Protein AF-A0A3Y9C723-F1 (afdb_monomer)

Foldseek 3Di:
DPVVVVVVLLVVLLVLLVVLVVLCCDPPNVVVCVDPQLVVLNVQQVVQVVVVHGRALVSLVSNLVSLVVVLVVCCVVVVDCDPSNVSSVVSSVSSVVSSVSNCVVDPPVPPVVVVVVVVVVVVVCVVVVVVVVLVVLVVVLVVCLVVVDDCVVNVVVLCVVLVVLCVPPDPVSVVVSVVSVVVSVVVVVVSVVVD

Mean predicted aligned error: 17.18 Å

Secondary structure (DSSP, 8-state):
--HHHHHHHHHHHHHHHHHHHHHHTSTTTHHHHTSHHHHHHHHHHHHHHHTT-PPPHHHHHHHHHHHHHHHHHHHHHHSS--HHHHHHHHHHHHHHHHHHHHHHHSS-HHHHHHHHHHHHHHHHHHHHHHHHHHHHHHHHHHHHHHTT--SHHHHHHHHHHHHHHHHS--HHHHHHHHHHHHHHHHHHHHHHHH-

Organism: NCBI:txid224729

Solvent-accessible surface area (backbone atoms only — not comparable to full-atom values): 10712 Å² total; per-residue (Å²): 145,73,61,72,62,55,54,52,51,50,51,53,49,51,51,53,52,52,48,49,53,51,54,37,67,30,87,80,35,38,74,52,53,75,35,67,69,52,40,50,38,50,49,54,41,49,57,27,48,74,69,78,35,82,53,55,42,66,54,50,47,51,42,41,53,50,49,52,51,50,36,54,46,49,36,67,78,69,71,45,91,43,71,53,43,52,51,46,50,50,49,44,52,52,48,50,52,50,31,54,50,42,51,67,71,44,98,52,70,63,57,61,56,50,53,56,44,47,57,49,46,52,52,47,52,51,52,50,53,51,52,52,51,52,50,52,53,50,52,50,45,53,55,42,58,73,68,70,50,73,66,65,64,56,51,54,52,52,49,66,63,37,53,66,36,53,70,42,94,43,73,67,38,39,53,52,29,52,51,50,54,53,50,52,53,50,53,52,54,51,54,70,71,78,108

Radius of gyration: 25.71 Å; Cα contacts (8 Å, |Δi|>4): 111; chains: 1; bounding box: 42×36×80 Å

pLDDT: mean 72.22, std 16.99, range [37.5, 94.0]

Structure (mmCIF, N/CA/C/O backbone):
data_AF-A0A3Y9C723-F1
#
_entry.id   AF-A0A3Y9C723-F1
#
loop_
_atom_site.group_PDB
_atom_site.id
_atom_site.type_symbol
_atom_site.label_atom_id
_atom_site.label_alt_id
_atom_site.label_comp_id
_atom_site.label_asym_id
_atom_site.label_entity_id
_atom_site.label_seq_id
_atom_site.pdbx_PDB_ins_code
_atom_site.Cartn_x
_atom_site.Cartn_y
_atom_site.Cartn_z
_atom_site.occupancy
_atom_site.B_iso_or_equiv
_atom_site.auth_seq_id
_atom_site.auth_comp_id
_atom_site.auth_asym_id
_atom_site.auth_atom_id
_atom_site.pdbx_PDB_model_num
ATOM 1 N N . MET A 1 1 ? 25.318 -8.883 24.035 1.00 37.50 1 MET A N 1
ATOM 2 C CA . MET A 1 1 ? 24.502 -7.930 24.819 1.00 37.50 1 MET A CA 1
ATOM 3 C C . MET A 1 1 ? 23.623 -7.176 23.823 1.00 37.50 1 MET A C 1
ATOM 5 O O . MET A 1 1 ? 23.802 -5.984 23.627 1.00 37.50 1 MET A O 1
ATOM 9 N N . SER A 1 2 ? 22.776 -7.925 23.103 1.00 47.22 2 SER A N 1
ATOM 10 C CA . SER A 1 2 ? 22.162 -7.506 21.825 1.00 47.22 2 SER A CA 1
ATOM 11 C C . SER A 1 2 ? 20.682 -7.902 21.699 1.00 47.22 2 SER A C 1
ATOM 13 O O . SER A 1 2 ? 20.075 -7.636 20.667 1.00 47.22 2 SER A O 1
ATOM 15 N N . ASP A 1 3 ? 20.097 -8.501 22.740 1.00 51.22 3 ASP A N 1
ATOM 16 C CA . ASP A 1 3 ? 18.732 -9.046 22.681 1.00 51.22 3 ASP A CA 1
ATOM 17 C C . ASP A 1 3 ? 17.676 -8.037 23.1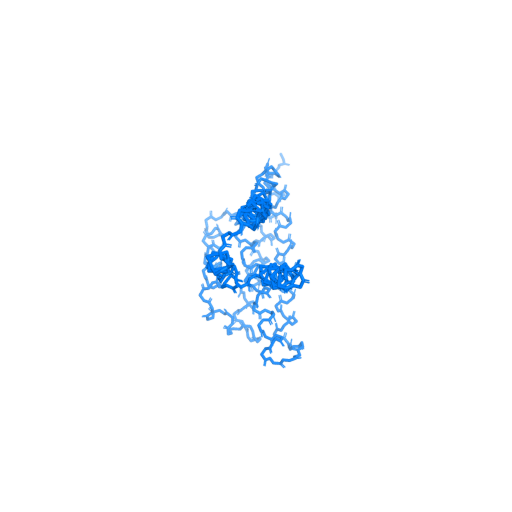67 1.00 51.22 3 ASP A C 1
ATOM 19 O O . ASP A 1 3 ? 16.601 -7.950 22.583 1.00 51.22 3 ASP A O 1
ATOM 23 N N . ASP A 1 4 ? 18.020 -7.186 24.142 1.00 55.09 4 ASP A N 1
ATOM 24 C CA . ASP A 1 4 ? 17.094 -6.228 24.778 1.00 55.09 4 ASP A CA 1
ATOM 25 C C . ASP A 1 4 ? 16.578 -5.152 23.798 1.00 55.09 4 ASP A C 1
ATOM 27 O O . ASP A 1 4 ? 15.409 -4.773 23.805 1.00 55.09 4 ASP A O 1
ATOM 31 N N . ASN A 1 5 ? 17.433 -4.708 22.866 1.00 62.44 5 ASN A N 1
ATOM 32 C CA . ASN A 1 5 ? 17.035 -3.713 21.867 1.00 62.44 5 ASN A CA 1
ATOM 33 C C . ASN A 1 5 ? 16.081 -4.305 20.819 1.00 62.44 5 ASN A C 1
ATOM 35 O O . ASN A 1 5 ? 15.136 -3.644 20.413 1.00 62.44 5 ASN A O 1
ATOM 39 N N . THR A 1 6 ? 16.289 -5.564 20.425 1.00 63.66 6 THR A N 1
ATOM 40 C CA . THR A 1 6 ? 15.480 -6.237 19.395 1.00 63.66 6 THR A CA 1
ATOM 41 C C . THR A 1 6 ? 14.073 -6.559 19.905 1.00 63.66 6 THR A C 1
ATOM 43 O O . THR A 1 6 ? 13.098 -6.452 19.161 1.00 63.66 6 THR A O 1
ATOM 46 N N . GLU A 1 7 ? 13.949 -6.923 21.184 1.00 70.94 7 GLU A N 1
ATOM 47 C CA . GLU A 1 7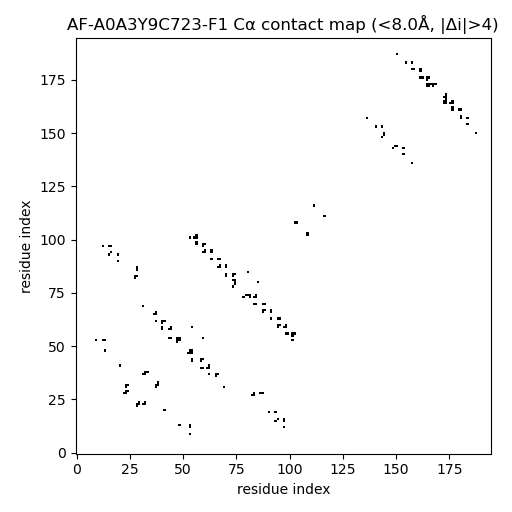 ? 12.655 -7.161 21.829 1.00 70.94 7 GLU A CA 1
ATOM 48 C C . GLU A 1 7 ? 11.858 -5.858 21.992 1.00 70.94 7 GLU A C 1
ATOM 50 O O . GLU A 1 7 ? 10.663 -5.820 21.690 1.00 70.94 7 GLU A O 1
ATOM 55 N N . HIS A 1 8 ? 12.528 -4.767 22.376 1.00 77.12 8 HIS A N 1
ATOM 56 C CA . HIS A 1 8 ? 11.914 -3.441 22.455 1.00 77.12 8 HIS A CA 1
ATOM 57 C C . HIS A 1 8 ? 11.454 -2.925 21.082 1.00 77.12 8 HIS A C 1
ATOM 59 O O . HIS A 1 8 ? 10.351 -2.392 20.941 1.00 77.12 8 HIS A O 1
ATOM 65 N N . ASP A 1 9 ? 12.276 -3.143 20.058 1.00 80.19 9 ASP A N 1
ATOM 66 C CA . ASP A 1 9 ? 12.005 -2.786 18.669 1.00 80.19 9 ASP A CA 1
ATOM 67 C C . ASP A 1 9 ? 10.792 -3.547 18.101 1.00 80.19 9 ASP A C 1
ATOM 69 O O . ASP A 1 9 ? 9.897 -2.947 17.496 1.00 80.19 9 ASP A O 1
ATOM 73 N N . PHE A 1 10 ? 10.714 -4.862 18.342 1.00 83.56 10 PHE A N 1
ATOM 74 C CA . PHE A 1 10 ? 9.553 -5.676 17.970 1.00 83.56 10 PHE A CA 1
ATOM 75 C C . PHE A 1 10 ? 8.287 -5.218 18.704 1.00 83.56 10 PHE A C 1
ATOM 77 O O . PHE A 1 10 ? 7.246 -5.031 18.071 1.00 83.56 10 PHE A O 1
ATOM 84 N N . ALA A 1 11 ? 8.376 -4.982 20.016 1.00 87.12 11 ALA A N 1
ATOM 85 C CA . ALA A 1 11 ? 7.248 -4.526 20.824 1.00 87.12 11 ALA A CA 1
ATOM 86 C C . ALA A 1 11 ? 6.695 -3.180 20.329 1.00 87.12 11 ALA A C 1
ATOM 88 O O . ALA A 1 11 ? 5.478 -2.995 20.267 1.00 87.12 11 ALA A O 1
ATOM 89 N N . TRP A 1 12 ? 7.569 -2.257 19.912 1.00 90.94 12 TRP A N 1
ATOM 90 C CA . TRP A 1 12 ? 7.153 -0.985 19.324 1.00 90.94 12 TRP A CA 1
ATOM 91 C C . TRP A 1 12 ? 6.396 -1.166 17.997 1.00 90.94 12 TRP A C 1
ATOM 93 O O . TRP A 1 12 ? 5.364 -0.519 17.778 1.00 90.94 12 TRP A O 1
ATOM 103 N N . VAL A 1 13 ? 6.878 -2.050 17.113 1.00 89.50 13 VAL A N 1
ATOM 104 C CA . VAL A 1 13 ? 6.208 -2.366 15.839 1.00 89.50 13 VAL A CA 1
ATOM 105 C C . VAL A 1 13 ? 4.845 -3.016 16.089 1.00 89.50 13 VAL A C 1
ATOM 107 O O . VAL A 1 13 ? 3.848 -2.588 15.500 1.00 89.50 13 VAL A O 1
ATOM 110 N N . GLU A 1 14 ? 4.794 -4.017 16.970 1.00 92.19 14 GLU A N 1
ATOM 111 C CA . GLU A 1 14 ? 3.576 -4.743 17.343 1.00 92.19 14 GLU A CA 1
ATOM 112 C C . GLU A 1 14 ? 2.528 -3.787 17.930 1.00 92.19 14 GLU A C 1
ATOM 114 O O . GLU A 1 14 ? 1.386 -3.768 17.463 1.00 92.19 14 GLU A O 1
ATOM 119 N N . ASP A 1 15 ? 2.904 -2.933 18.887 1.00 92.88 15 ASP A N 1
ATOM 120 C CA . ASP A 1 15 ? 1.990 -1.965 19.503 1.00 92.88 15 ASP A CA 1
ATOM 121 C C . ASP A 1 15 ? 1.464 -0.944 18.486 1.00 92.88 15 ASP A C 1
ATOM 123 O O . ASP A 1 15 ? 0.254 -0.734 18.374 1.00 92.88 15 ASP A O 1
ATOM 127 N N . THR A 1 16 ? 2.349 -0.383 17.655 1.00 91.88 16 THR A N 1
ATOM 128 C CA . THR A 1 16 ? 1.961 0.608 16.641 1.00 91.88 16 THR A CA 1
ATOM 129 C C . THR A 1 16 ? 0.985 0.016 15.618 1.00 91.88 16 THR A C 1
ATOM 131 O O . THR A 1 16 ? -0.015 0.648 15.264 1.00 91.88 16 THR A O 1
ATOM 134 N N . LEU A 1 17 ? 1.237 -1.204 15.131 1.00 93.00 17 LEU A N 1
ATOM 135 C CA . LEU A 1 17 ? 0.367 -1.875 14.158 1.00 93.00 17 LEU A CA 1
ATOM 136 C C . LEU A 1 17 ? -0.965 -2.316 14.774 1.00 93.00 17 LEU A C 1
ATOM 138 O O . LEU A 1 17 ? -2.015 -2.189 14.132 1.00 93.00 17 LEU A O 1
ATOM 142 N N . ASN A 1 18 ? -0.953 -2.760 16.029 1.00 92.94 18 ASN A N 1
ATOM 143 C CA . ASN A 1 18 ? -2.172 -3.059 16.773 1.00 92.94 18 ASN A CA 1
ATOM 144 C C . ASN A 1 18 ? -3.006 -1.796 17.014 1.00 92.94 18 ASN A C 1
ATOM 146 O O . ASN A 1 18 ? -4.227 -1.829 16.852 1.00 92.94 18 ASN A O 1
ATOM 150 N N . GLN A 1 19 ? -2.370 -0.665 17.328 1.00 93.12 19 GLN A N 1
ATOM 151 C CA . GLN A 1 19 ? -3.046 0.623 17.449 1.00 93.12 19 GLN A CA 1
ATOM 152 C C . GLN A 1 19 ? -3.698 1.033 16.124 1.00 93.12 19 GLN A C 1
ATOM 154 O O . GLN A 1 19 ? -4.878 1.369 16.111 1.00 93.12 19 GLN A O 1
ATOM 159 N N . ILE A 1 20 ? -2.974 0.934 15.004 1.00 92.94 20 ILE A N 1
ATOM 160 C CA . ILE A 1 20 ? -3.509 1.220 13.662 1.00 92.94 20 ILE A CA 1
ATOM 161 C C . ILE A 1 20 ? -4.727 0.342 13.353 1.00 92.94 20 ILE A C 1
ATOM 163 O O . ILE A 1 20 ? -5.741 0.840 12.862 1.00 92.94 20 ILE A O 1
ATOM 167 N N . THR A 1 21 ? -4.648 -0.952 13.664 1.00 91.44 21 THR A N 1
ATOM 168 C CA . THR A 1 21 ? -5.746 -1.904 13.445 1.00 91.44 21 THR A CA 1
ATOM 169 C C . THR A 1 21 ? -6.966 -1.545 14.294 1.00 91.44 21 THR A C 1
ATOM 171 O O . THR A 1 21 ? -8.092 -1.541 13.792 1.00 91.44 21 THR A O 1
ATOM 174 N N . ARG A 1 22 ? -6.757 -1.162 15.560 1.00 91.69 22 ARG A N 1
ATOM 175 C CA . ARG A 1 22 ? -7.827 -0.678 16.445 1.00 91.69 22 ARG A CA 1
ATOM 176 C C . ARG A 1 22 ? -8.471 0.598 15.912 1.00 91.69 22 ARG A C 1
ATOM 178 O O . ARG A 1 22 ? -9.691 0.652 15.844 1.00 91.69 22 ARG A O 1
ATOM 185 N N . THR A 1 23 ? -7.686 1.582 15.476 1.00 90.88 23 THR A N 1
ATOM 186 C CA . THR A 1 23 ? -8.221 2.829 14.906 1.00 90.88 23 THR A CA 1
ATOM 187 C C . THR A 1 23 ? -9.019 2.577 13.626 1.00 90.88 23 THR A C 1
ATOM 189 O O . THR A 1 23 ? -10.065 3.185 13.427 1.00 90.88 23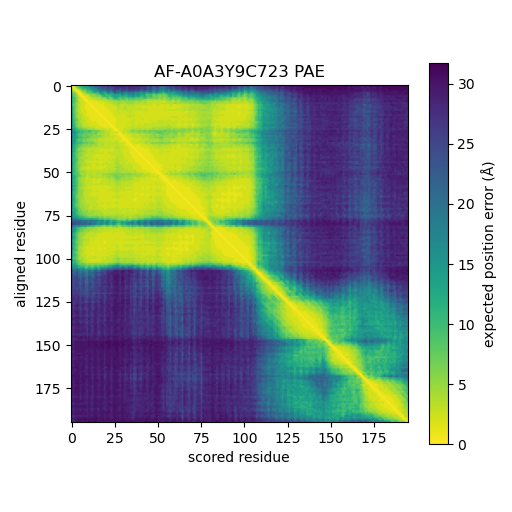 THR A O 1
ATOM 192 N N . LEU A 1 24 ? -8.585 1.643 12.773 1.00 90.62 24 LEU A N 1
ATOM 193 C CA . LEU A 1 24 ? -9.358 1.228 11.596 1.00 90.62 24 LEU A CA 1
ATOM 194 C C . LEU A 1 24 ? -10.673 0.523 11.955 1.00 90.62 24 LEU A C 1
ATOM 196 O O . LEU A 1 24 ? -11.597 0.539 11.150 1.00 90.62 24 LEU A O 1
ATOM 200 N N . SER A 1 25 ? -10.756 -0.073 13.146 1.00 90.00 25 SER A N 1
ATOM 201 C CA . SER A 1 25 ? -11.947 -0.767 13.658 1.00 90.00 25 SER A CA 1
ATOM 202 C C . SER A 1 25 ? -12.934 0.149 14.377 1.00 90.00 25 SER A C 1
ATOM 204 O O . SER A 1 25 ? -13.979 -0.315 14.817 1.00 90.00 25 SER A O 1
ATOM 206 N N . GLN A 1 26 ? -12.605 1.429 14.523 1.00 89.88 26 GLN A N 1
ATOM 207 C CA . GLN A 1 26 ? -13.437 2.420 15.193 1.00 89.88 26 GLN A CA 1
ATOM 208 C C . GLN A 1 26 ? -14.003 3.417 14.179 1.00 89.88 26 GLN A C 1
ATOM 210 O O . GLN A 1 26 ? -13.453 3.616 13.089 1.00 89.88 26 GLN A O 1
ATOM 215 N N . GLU A 1 27 ? -15.104 4.078 14.535 1.00 84.62 27 GLU A N 1
ATOM 216 C CA . GLU A 1 27 ? -15.580 5.226 13.768 1.00 84.62 27 GLU A CA 1
ATOM 217 C C . GLU A 1 27 ? -14.513 6.340 13.760 1.00 84.62 27 GLU A C 1
ATOM 219 O O . GLU A 1 27 ? -13.866 6.581 14.780 1.00 84.62 27 GLU A O 1
ATOM 224 N N . PRO A 1 28 ? -14.297 7.029 12.625 1.00 83.50 28 PRO A N 1
ATOM 225 C CA . PRO A 1 28 ? -15.086 6.982 11.392 1.00 83.50 28 PRO A CA 1
ATOM 226 C C . PRO A 1 28 ? -14.518 6.017 10.326 1.00 83.50 28 PRO A C 1
ATOM 228 O O . PRO A 1 28 ? -14.958 6.029 9.176 1.00 83.50 28 PRO A O 1
ATOM 231 N N . CYS A 1 29 ? -13.514 5.210 10.675 1.00 85.88 29 CYS A N 1
ATOM 232 C CA . CYS A 1 29 ? -12.747 4.378 9.747 1.00 85.88 29 CYS A CA 1
ATOM 233 C C . CYS A 1 29 ? -13.295 2.956 9.566 1.00 85.88 29 CYS A C 1
ATOM 235 O O . CYS A 1 29 ? -12.866 2.284 8.633 1.00 85.88 29 CYS A O 1
ATOM 237 N N . GLU A 1 30 ? -14.255 2.512 10.378 1.00 87.75 30 GLU A N 1
ATOM 238 C CA . GLU A 1 30 ? -14.807 1.146 10.352 1.00 87.75 30 GLU A CA 1
ATOM 239 C C . GLU A 1 30 ? -15.251 0.687 8.947 1.00 87.75 30 GLU A C 1
ATOM 241 O O . GLU A 1 30 ? -15.004 -0.447 8.532 1.00 87.75 30 GLU A O 1
ATOM 246 N N . GLN A 1 31 ? -15.815 1.595 8.143 1.00 86.31 31 GLN A N 1
ATOM 247 C CA . GLN A 1 31 ? -16.220 1.313 6.758 1.00 86.31 31 GLN A CA 1
ATOM 248 C C . GLN A 1 31 ? -15.049 0.880 5.853 1.00 86.31 31 GLN A C 1
ATOM 250 O O . GLN A 1 31 ? -15.254 0.188 4.854 1.00 86.31 31 GLN A O 1
ATOM 255 N N . LEU A 1 32 ? -13.812 1.268 6.179 1.00 86.56 32 LEU A N 1
ATOM 256 C CA . LEU A 1 32 ? -12.608 0.868 5.448 1.00 86.56 32 LEU A CA 1
ATOM 257 C C . LEU A 1 32 ? -12.299 -0.620 5.628 1.00 86.56 32 LEU A C 1
ATOM 259 O O . LEU A 1 32 ? -11.766 -1.234 4.705 1.00 86.56 32 LEU A O 1
ATOM 263 N N . LEU A 1 33 ? -12.663 -1.225 6.763 1.00 85.44 33 LEU A N 1
ATOM 264 C CA . LEU A 1 33 ? -12.465 -2.660 6.997 1.00 85.44 33 LEU A CA 1
ATOM 265 C C . LEU A 1 33 ? -13.350 -3.532 6.109 1.00 85.44 33 LEU A C 1
ATOM 267 O O . LEU A 1 33 ? -12.986 -4.666 5.809 1.00 85.44 33 LEU A O 1
ATOM 271 N N . GLN A 1 34 ? -14.461 -2.990 5.610 1.00 85.94 34 GLN A N 1
ATOM 272 C CA . GLN A 1 34 ? -15.296 -3.673 4.622 1.00 85.94 34 GLN A CA 1
ATOM 273 C C . GLN A 1 34 ? -14.599 -3.784 3.253 1.00 85.94 34 GLN A C 1
ATOM 275 O O . GLN A 1 34 ? -15.075 -4.487 2.360 1.00 85.94 34 GLN A O 1
ATOM 280 N N . ARG A 1 35 ? -13.465 -3.095 3.047 1.00 87.62 35 ARG A N 1
ATOM 281 C CA . ARG A 1 35 ? -12.700 -3.176 1.800 1.00 87.62 35 ARG A CA 1
ATOM 282 C C . ARG A 1 35 ? -11.820 -4.429 1.803 1.00 87.62 35 ARG A C 1
ATOM 284 O O . ARG A 1 35 ? -10.924 -4.543 2.641 1.00 87.62 35 ARG A O 1
ATOM 291 N N . PRO A 1 36 ? -11.966 -5.322 0.804 1.00 87.56 36 PRO A N 1
ATOM 292 C CA . PRO A 1 36 ? -11.280 -6.615 0.798 1.00 87.56 36 PRO A CA 1
ATOM 293 C C . PRO A 1 36 ? -9.753 -6.479 0.768 1.00 87.56 36 PRO A C 1
ATOM 295 O O . PRO A 1 36 ? -9.048 -7.293 1.353 1.00 87.56 36 PRO A O 1
ATOM 298 N N . LEU A 1 37 ? -9.230 -5.431 0.123 1.00 84.69 37 LEU A N 1
ATOM 299 C CA . LEU A 1 37 ? -7.789 -5.172 0.075 1.00 84.69 37 LEU A CA 1
ATOM 300 C C . LEU A 1 37 ? -7.229 -4.735 1.434 1.00 84.69 37 LEU A C 1
ATOM 302 O O . LEU A 1 37 ? -6.136 -5.160 1.791 1.00 84.69 37 LEU A O 1
ATOM 306 N N . ILE A 1 38 ? -7.977 -3.933 2.199 1.00 88.69 38 ILE A N 1
ATOM 307 C CA . ILE A 1 38 ? -7.569 -3.510 3.547 1.00 88.69 38 ILE A CA 1
ATOM 308 C C . ILE A 1 38 ? -7.610 -4.708 4.486 1.00 88.69 38 ILE A C 1
ATOM 310 O O . ILE A 1 38 ? -6.626 -4.975 5.169 1.00 88.69 38 ILE A O 1
ATOM 314 N N . HIS A 1 39 ? -8.707 -5.466 4.457 1.00 88.75 39 HIS A N 1
ATOM 315 C CA . HIS A 1 39 ? -8.855 -6.665 5.273 1.00 88.75 39 HIS A CA 1
ATOM 316 C C . HIS A 1 39 ? -7.735 -7.680 5.008 1.00 88.75 39 HIS A C 1
ATOM 318 O O . HIS A 1 39 ? -7.099 -8.157 5.943 1.00 88.75 39 HIS A O 1
ATOM 324 N N . ARG A 1 40 ? -7.416 -7.943 3.734 1.00 88.19 40 ARG A N 1
ATOM 325 C CA . ARG A 1 40 ? -6.315 -8.838 3.357 1.00 88.19 40 ARG A CA 1
ATOM 326 C C . ARG A 1 40 ? -4.957 -8.342 3.854 1.00 88.19 40 ARG A C 1
ATOM 328 O O . ARG A 1 40 ? -4.199 -9.130 4.405 1.00 88.19 40 ARG A O 1
ATOM 335 N N . SER A 1 41 ? -4.638 -7.059 3.670 1.00 88.62 41 SER A N 1
ATOM 336 C CA . SER A 1 41 ? -3.368 -6.500 4.153 1.00 88.62 41 SER A CA 1
ATOM 337 C C . SER A 1 41 ? -3.242 -6.580 5.675 1.00 88.62 41 SER A C 1
ATOM 339 O O . SER A 1 41 ? -2.172 -6.916 6.170 1.00 88.62 41 SER A O 1
ATOM 341 N N . LEU A 1 42 ? -4.324 -6.315 6.412 1.00 91.81 42 LEU A N 1
ATOM 342 C CA . LEU A 1 42 ? -4.335 -6.447 7.869 1.00 91.81 42 LEU A CA 1
ATOM 343 C C . LEU A 1 42 ? -4.210 -7.905 8.318 1.00 91.81 42 LEU A C 1
ATOM 345 O O . LEU A 1 42 ? -3.486 -8.166 9.269 1.00 91.81 42 LEU A O 1
ATOM 349 N N . SER A 1 43 ? -4.854 -8.847 7.622 1.00 90.38 43 SER A N 1
ATOM 350 C CA . SER A 1 43 ? -4.714 -10.281 7.905 1.00 90.38 43 SER A CA 1
ATOM 351 C C . SER A 1 43 ? -3.266 -10.737 7.753 1.00 90.38 43 SER A C 1
ATOM 353 O O . SER A 1 43 ? -2.737 -11.356 8.665 1.00 90.38 43 SER A O 1
ATOM 355 N N . ASN A 1 44 ? -2.600 -10.375 6.652 1.00 87.50 44 ASN A N 1
ATOM 356 C CA . ASN A 1 44 ? -1.196 -10.726 6.434 1.00 87.50 44 ASN A CA 1
ATOM 357 C C . ASN A 1 44 ? -0.286 -10.169 7.544 1.00 87.50 44 ASN A C 1
ATOM 359 O O . ASN A 1 44 ? 0.520 -10.900 8.114 1.00 87.50 44 ASN A O 1
ATOM 363 N N . ILE A 1 45 ? -0.463 -8.888 7.891 1.00 90.94 45 ILE A N 1
ATOM 364 C CA . ILE A 1 45 ? 0.294 -8.239 8.970 1.00 90.94 45 ILE A CA 1
ATOM 365 C C . ILE A 1 45 ? 0.023 -8.929 10.313 1.00 90.94 45 ILE A C 1
ATOM 367 O O . ILE A 1 45 ? 0.954 -9.216 11.062 1.00 90.94 45 ILE A O 1
ATOM 371 N N . SER A 1 46 ? -1.243 -9.224 10.618 1.00 91.38 46 SER 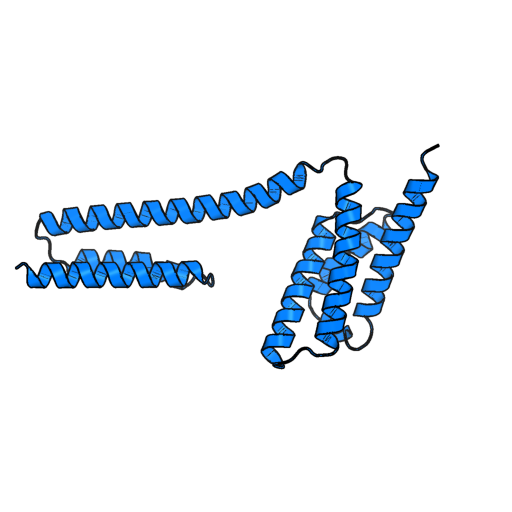A N 1
ATOM 372 C CA . SER A 1 46 ? -1.623 -9.920 11.847 1.00 91.38 46 SER A CA 1
ATOM 373 C C . SER A 1 46 ? -1.031 -11.324 11.905 1.00 91.38 46 SER A C 1
ATOM 375 O O . SER A 1 46 ? -0.589 -11.742 12.970 1.00 91.38 46 SER A O 1
ATOM 377 N N . ASP A 1 47 ? -1.001 -12.051 10.790 1.00 91.56 47 ASP A N 1
ATOM 378 C CA . ASP A 1 47 ? -0.431 -13.394 10.721 1.00 91.56 47 ASP A CA 1
ATOM 379 C C . ASP A 1 47 ? 1.078 -13.385 10.991 1.00 91.56 47 ASP A C 1
ATOM 381 O O . ASP A 1 47 ? 1.581 -14.298 11.649 1.00 91.56 47 ASP A O 1
ATOM 385 N N . ALA A 1 48 ? 1.799 -12.359 10.525 1.00 87.81 48 ALA A N 1
ATOM 386 C CA . ALA A 1 48 ? 3.216 -12.173 10.834 1.00 87.81 48 ALA A CA 1
ATOM 387 C C . ALA A 1 48 ? 3.429 -11.899 12.333 1.00 87.81 48 ALA A C 1
ATOM 389 O O . ALA A 1 48 ? 4.188 -12.615 12.994 1.00 87.81 48 ALA A O 1
ATOM 390 N N . LEU A 1 49 ? 2.677 -10.947 12.895 1.00 88.75 49 LEU A N 1
ATOM 391 C CA . LEU A 1 49 ? 2.760 -10.591 14.315 1.00 88.75 49 LEU A CA 1
ATOM 392 C C . LEU A 1 49 ? 2.405 -11.771 15.233 1.00 88.75 49 LEU A C 1
ATOM 394 O O . LEU A 1 49 ? 3.106 -12.032 16.211 1.00 88.75 49 LEU A O 1
ATOM 398 N N . ASN A 1 50 ? 1.377 -12.550 14.881 1.00 89.88 50 ASN A N 1
ATOM 399 C CA . ASN A 1 50 ? 0.967 -13.750 15.617 1.00 89.88 50 ASN A CA 1
ATOM 400 C C . ASN A 1 50 ? 2.067 -14.820 15.660 1.00 89.88 50 ASN A C 1
ATOM 402 O O . ASN A 1 50 ? 2.169 -15.568 16.631 1.00 89.88 50 ASN A O 1
ATOM 406 N N . LYS A 1 51 ? 2.920 -14.881 14.631 1.00 88.31 51 LYS A N 1
ATOM 407 C CA . LYS A 1 51 ? 4.093 -15.767 14.572 1.00 88.31 51 LYS A CA 1
ATOM 408 C C . LYS A 1 51 ? 5.315 -15.197 15.303 1.00 88.31 51 LYS A C 1
ATOM 410 O O . LYS A 1 51 ? 6.395 -15.766 15.179 1.00 88.31 51 LYS A O 1
ATOM 415 N N . LYS A 1 52 ? 5.161 -14.092 16.046 1.00 84.56 52 LYS A N 1
ATOM 416 C CA . LYS A 1 52 ? 6.254 -13.346 16.696 1.00 84.56 52 LYS A CA 1
ATOM 417 C C . LYS A 1 52 ? 7.343 -12.919 15.712 1.00 84.56 52 LYS A C 1
ATOM 419 O O . LYS A 1 52 ? 8.526 -12.899 16.036 1.00 84.56 52 LYS A O 1
ATOM 424 N N . HIS A 1 53 ? 6.918 -12.568 14.500 1.00 83.19 53 HIS A N 1
ATOM 425 C CA . HIS A 1 53 ? 7.776 -12.041 13.453 1.00 83.19 53 HIS A CA 1
ATOM 426 C C . HIS A 1 53 ? 7.303 -10.648 13.035 1.00 83.19 53 HIS A C 1
ATOM 428 O O . HIS A 1 53 ? 6.101 -10.377 12.991 1.00 83.19 53 HIS A O 1
ATOM 434 N N . CYS A 1 54 ? 8.241 -9.746 12.743 1.00 84.81 54 CYS A N 1
ATOM 435 C CA . CYS A 1 54 ? 7.889 -8.466 12.139 1.00 84.81 54 CYS A CA 1
ATOM 436 C C . CYS A 1 54 ? 7.289 -8.714 10.747 1.00 84.81 54 CYS A C 1
ATOM 438 O O . CYS A 1 54 ? 7.814 -9.549 10.014 1.00 84.81 54 CYS A O 1
ATOM 440 N N . PRO A 1 55 ? 6.221 -8.005 10.348 1.00 87.88 55 PRO A N 1
ATOM 441 C CA . PRO A 1 55 ? 5.771 -8.051 8.964 1.00 87.88 55 PRO A CA 1
ATOM 442 C C . PRO A 1 55 ? 6.856 -7.493 8.046 1.00 87.88 55 PRO A C 1
ATOM 444 O O . PRO A 1 55 ? 7.643 -6.630 8.448 1.00 87.88 55 PRO A O 1
ATOM 447 N N . GLU A 1 56 ? 6.867 -7.937 6.796 1.00 86.31 56 GLU A N 1
ATOM 448 C CA . GLU A 1 56 ? 7.823 -7.409 5.829 1.00 86.31 56 GLU A CA 1
ATOM 449 C C . GLU A 1 56 ? 7.455 -5.972 5.435 1.00 86.31 56 GLU A C 1
ATOM 451 O O . GLU A 1 56 ? 6.278 -5.585 5.366 1.00 86.31 56 GLU A O 1
ATOM 456 N N . ALA A 1 57 ? 8.461 -5.159 5.094 1.00 86.62 57 ALA A N 1
ATOM 457 C CA . ALA A 1 57 ? 8.225 -3.761 4.735 1.00 86.62 57 ALA A CA 1
ATOM 458 C C . ALA A 1 57 ? 7.226 -3.596 3.565 1.00 86.62 57 ALA A C 1
ATOM 460 O O . ALA A 1 57 ? 6.477 -2.615 3.538 1.00 86.62 57 ALA A O 1
ATOM 461 N N . HIS A 1 58 ? 7.163 -4.548 2.623 1.00 83.69 58 HIS A N 1
ATOM 462 C CA . HIS A 1 58 ? 6.274 -4.511 1.458 1.00 83.69 58 HIS A CA 1
ATOM 463 C C . HIS A 1 58 ? 4.810 -4.736 1.841 1.00 83.69 58 HIS A C 1
ATOM 465 O O . HIS A 1 58 ? 3.921 -4.196 1.177 1.00 83.69 58 HIS A O 1
ATOM 471 N N . GLU A 1 59 ? 4.545 -5.505 2.898 1.00 88.00 59 GLU A N 1
ATOM 472 C CA . GLU A 1 59 ? 3.195 -5.759 3.403 1.00 88.00 59 GLU A CA 1
ATOM 473 C C . GLU A 1 59 ? 2.615 -4.477 4.006 1.00 88.00 59 GLU A C 1
ATOM 475 O O . GLU A 1 59 ? 1.492 -4.071 3.682 1.00 88.00 59 GLU A O 1
ATOM 480 N N . VAL A 1 60 ? 3.436 -3.762 4.782 1.00 91.56 60 VAL A N 1
ATOM 481 C CA . VAL A 1 60 ? 3.115 -2.423 5.296 1.00 91.56 60 VAL A CA 1
ATOM 482 C C . VAL A 1 60 ? 2.934 -1.428 4.141 1.00 91.56 60 VAL A C 1
ATOM 484 O O . VAL A 1 60 ? 2.000 -0.621 4.138 1.00 91.56 60 VAL A O 1
ATOM 487 N N . ASP A 1 61 ? 3.772 -1.511 3.107 1.00 89.38 61 ASP A N 1
ATOM 488 C CA . ASP A 1 61 ? 3.686 -0.663 1.915 1.00 89.38 61 ASP A CA 1
ATOM 489 C C . ASP A 1 61 ? 2.386 -0.885 1.120 1.00 89.38 61 ASP A C 1
ATOM 491 O O . ASP A 1 61 ? 1.783 0.071 0.615 1.00 89.38 61 ASP A O 1
ATOM 495 N N . ALA A 1 62 ? 1.916 -2.131 1.027 1.00 87.62 62 ALA A N 1
ATOM 496 C CA . ALA A 1 62 ? 0.644 -2.474 0.398 1.00 87.62 62 ALA A CA 1
ATOM 497 C C . ALA A 1 62 ? -0.540 -1.833 1.139 1.00 87.62 62 ALA A C 1
ATOM 499 O O . ALA A 1 62 ? -1.424 -1.244 0.499 1.00 87.62 62 ALA A O 1
ATOM 500 N N . LEU A 1 63 ? -0.523 -1.855 2.476 1.00 92.81 63 LEU A N 1
ATOM 501 C CA . LEU A 1 63 ? -1.538 -1.189 3.292 1.00 92.81 63 LEU A CA 1
ATOM 502 C C . LEU A 1 63 ? -1.502 0.337 3.104 1.00 92.81 63 LEU A C 1
ATOM 504 O O . LEU A 1 63 ? -2.543 0.948 2.853 1.00 92.81 63 LEU A O 1
ATOM 508 N N . ILE A 1 64 ? -0.311 0.954 3.111 1.00 92.19 64 ILE A N 1
ATOM 509 C CA . ILE A 1 64 ? -0.134 2.396 2.844 1.00 92.19 64 ILE A CA 1
ATOM 510 C C . ILE A 1 64 ? -0.732 2.783 1.487 1.00 92.19 64 ILE A C 1
ATOM 512 O O . ILE A 1 64 ? -1.443 3.787 1.373 1.00 92.19 64 ILE A O 1
ATOM 516 N N . ARG A 1 65 ? -0.434 2.012 0.434 1.00 90.88 65 ARG A N 1
ATOM 517 C CA . ARG A 1 65 ? -0.941 2.277 -0.922 1.00 90.88 65 ARG A CA 1
ATOM 518 C C . ARG A 1 65 ? -2.462 2.196 -0.963 1.00 90.88 65 ARG A C 1
ATOM 520 O O . ARG A 1 65 ? -3.084 3.075 -1.560 1.00 90.88 65 ARG A O 1
ATOM 527 N N . THR A 1 66 ? -3.036 1.188 -0.316 1.00 91.31 66 THR A N 1
ATOM 528 C CA . THR A 1 66 ? -4.484 0.970 -0.267 1.00 91.31 66 THR A CA 1
ATOM 529 C C . THR A 1 66 ? -5.185 2.109 0.472 1.00 91.31 66 THR A C 1
ATOM 531 O O . THR A 1 66 ? -6.066 2.748 -0.099 1.00 91.31 66 THR A O 1
ATOM 534 N N . LEU A 1 67 ? -4.722 2.467 1.672 1.00 92.38 67 LEU A N 1
ATOM 535 C CA . LEU A 1 67 ? -5.265 3.589 2.444 1.00 92.38 67 LEU A CA 1
ATOM 536 C C . LEU A 1 67 ? -5.151 4.921 1.696 1.00 92.38 67 LEU A C 1
ATOM 538 O O . LEU A 1 67 ? -6.085 5.719 1.675 1.00 92.38 67 LEU A O 1
ATOM 542 N N . ARG A 1 68 ? -4.034 5.163 1.004 1.00 93.56 68 ARG A N 1
ATOM 543 C CA . ARG A 1 68 ? -3.874 6.366 0.179 1.00 93.56 68 ARG A CA 1
ATOM 544 C C . ARG A 1 68 ? -4.900 6.422 -0.958 1.00 93.56 68 ARG A C 1
ATOM 546 O O . ARG A 1 68 ? -5.421 7.501 -1.240 1.00 93.56 68 ARG A O 1
ATOM 553 N N . ASN A 1 69 ? -5.179 5.294 -1.608 1.00 91.44 69 ASN A N 1
ATOM 554 C CA . ASN A 1 69 ? -6.192 5.222 -2.661 1.00 91.44 69 ASN A CA 1
ATOM 555 C C . ASN A 1 69 ? -7.592 5.494 -2.099 1.00 91.44 69 ASN A C 1
ATOM 557 O O . ASN A 1 69 ? -8.337 6.267 -2.698 1.00 91.44 69 ASN A O 1
ATOM 561 N N . GLU A 1 70 ? -7.913 4.944 -0.926 1.00 90.25 70 GLU A N 1
ATOM 562 C CA . GLU A 1 70 ? -9.167 5.229 -0.222 1.00 90.25 70 GLU A CA 1
ATOM 563 C C . GLU A 1 70 ? -9.287 6.713 0.128 1.00 90.25 70 GLU A C 1
ATOM 565 O O . GLU A 1 70 ? -10.309 7.325 -0.169 1.00 90.25 70 GLU A O 1
ATOM 570 N N . LYS A 1 71 ? -8.221 7.338 0.643 1.00 91.12 71 LYS A N 1
ATOM 571 C CA . LYS A 1 71 ? -8.196 8.785 0.904 1.00 91.12 71 LYS A CA 1
ATOM 572 C C . LYS A 1 71 ? -8.555 9.589 -0.345 1.00 91.12 71 LYS A C 1
ATOM 574 O O . LYS A 1 71 ? -9.386 10.491 -0.287 1.00 91.12 71 LYS A O 1
ATOM 579 N N . PHE A 1 72 ? -7.941 9.263 -1.484 1.00 90.00 72 PHE A N 1
ATOM 580 C CA . PHE A 1 72 ? -8.246 9.935 -2.748 1.00 90.00 72 PHE A CA 1
ATOM 581 C C . PHE A 1 72 ? -9.670 9.669 -3.231 1.00 90.00 72 PHE A C 1
ATOM 583 O O . PHE A 1 72 ? -10.269 10.563 -3.830 1.00 90.00 72 PHE A O 1
ATOM 590 N N . ARG A 1 73 ? -10.218 8.476 -2.976 1.00 88.75 73 ARG A N 1
ATOM 591 C CA . ARG A 1 73 ? -11.620 8.176 -3.271 1.00 88.75 73 ARG A CA 1
ATOM 592 C C . ARG A 1 73 ? -12.550 9.056 -2.439 1.00 88.75 73 ARG A C 1
ATOM 594 O O . ARG A 1 73 ? -13.382 9.733 -3.028 1.00 88.75 73 ARG A O 1
ATOM 601 N N . TYR A 1 74 ? -12.355 9.129 -1.121 1.00 87.56 74 TYR A N 1
ATOM 602 C CA . TYR A 1 74 ? -13.171 9.974 -0.241 1.00 87.56 74 TYR A CA 1
ATOM 603 C C . TYR A 1 74 ? -13.122 11.453 -0.644 1.00 87.56 74 TYR A C 1
ATOM 605 O O . TYR A 1 74 ? -14.162 12.099 -0.728 1.00 87.56 74 TYR A O 1
ATOM 613 N N . ILE A 1 75 ? -11.940 11.984 -0.975 1.00 88.25 75 ILE A N 1
ATOM 614 C CA . ILE A 1 75 ? -11.813 13.370 -1.460 1.00 88.25 75 ILE A CA 1
ATOM 615 C C . ILE A 1 75 ? -12.595 13.574 -2.767 1.00 88.25 75 ILE A C 1
ATOM 617 O O . ILE A 1 75 ? -13.214 14.616 -2.957 1.00 88.25 75 ILE A O 1
ATOM 621 N N . ARG A 1 76 ? -12.580 12.589 -3.673 1.00 87.25 76 ARG A N 1
ATOM 622 C CA . ARG A 1 76 ? -13.294 12.663 -4.955 1.00 87.25 76 ARG A CA 1
ATOM 623 C C . ARG A 1 76 ? -14.811 12.577 -4.788 1.00 87.25 76 ARG A C 1
ATOM 625 O O . ARG A 1 76 ? -15.519 13.303 -5.470 1.00 87.25 76 ARG A O 1
ATOM 632 N N . GLU A 1 77 ? -15.291 11.674 -3.938 1.00 86.50 77 GLU A N 1
ATOM 633 C CA . GLU A 1 77 ? -16.724 11.404 -3.752 1.00 86.50 77 GLU A CA 1
ATOM 634 C C . GLU A 1 77 ? -17.416 12.486 -2.915 1.00 86.50 77 GLU A C 1
ATOM 636 O O . GLU A 1 77 ? -18.540 12.865 -3.226 1.00 86.50 77 GLU A O 1
ATOM 641 N N . TYR A 1 78 ? -16.740 13.019 -1.893 1.00 82.81 78 TYR A N 1
ATOM 642 C CA . TYR A 1 78 ? -17.337 13.949 -0.924 1.00 82.81 78 TYR A CA 1
ATOM 643 C C . TYR A 1 78 ? -16.788 15.386 -1.034 1.00 82.81 78 TYR A C 1
ATOM 645 O O . TYR A 1 78 ? -17.189 16.280 -0.289 1.00 82.81 78 TYR A O 1
ATOM 653 N N . GLY A 1 79 ? -15.868 15.631 -1.971 1.00 67.31 79 GLY A N 1
ATOM 654 C CA . GLY A 1 79 ? -15.409 16.961 -2.386 1.00 67.31 79 GLY A CA 1
ATOM 655 C C . GLY A 1 79 ? -14.503 17.719 -1.407 1.00 67.31 79 GLY A C 1
ATOM 656 O O . GLY A 1 79 ? -13.943 18.738 -1.801 1.00 67.31 79 GLY A O 1
ATOM 657 N N . HIS A 1 80 ? -14.327 17.257 -0.161 1.00 70.00 80 HIS A N 1
ATOM 658 C CA . HIS A 1 80 ? -13.558 17.960 0.878 1.00 70.00 80 HIS A CA 1
ATOM 659 C C . HIS A 1 80 ? -12.756 17.001 1.771 1.00 70.00 80 HIS A C 1
ATOM 661 O O . HIS A 1 80 ? -13.030 15.801 1.835 1.00 70.00 80 HIS A O 1
ATOM 667 N N . SER A 1 81 ? -11.767 17.553 2.486 1.00 71.00 81 SER A N 1
ATOM 668 C CA . SER A 1 81 ? -11.031 16.854 3.545 1.00 71.00 81 SER A CA 1
ATOM 669 C C . SER A 1 81 ? -11.973 16.564 4.718 1.00 71.00 81 SER A C 1
ATOM 671 O O . SER A 1 81 ? -12.171 17.411 5.585 1.00 71.00 81 SER A O 1
ATOM 673 N N . SER A 1 82 ? -12.584 15.381 4.732 1.00 82.00 82 SER A N 1
ATOM 674 C CA . SER A 1 82 ? -13.411 14.907 5.843 1.00 82.00 82 SER A CA 1
ATOM 675 C C . SER A 1 82 ? -12.555 14.406 7.010 1.00 82.00 82 SER A C 1
ATOM 677 O O . SER A 1 82 ? -11.363 14.127 6.842 1.00 82.00 82 SER A O 1
ATOM 679 N N . VAL A 1 83 ? -13.177 14.218 8.178 1.00 86.62 83 VAL A N 1
ATOM 680 C CA . VAL A 1 83 ? -12.540 13.586 9.350 1.00 86.62 83 VAL A CA 1
ATOM 681 C C . VAL A 1 83 ? -11.889 12.253 8.956 1.00 86.62 83 VAL A C 1
ATOM 683 O O . VAL A 1 83 ? -10.718 12.039 9.240 1.00 86.62 83 VAL A O 1
ATOM 686 N N . VAL A 1 84 ? -12.578 11.428 8.157 1.00 88.00 84 VAL A N 1
ATOM 687 C CA . VAL A 1 84 ? -12.045 10.163 7.611 1.00 88.00 84 VAL A CA 1
ATOM 688 C C . VAL A 1 84 ? -10.741 10.372 6.835 1.00 88.00 84 VAL A C 1
ATOM 690 O O . VAL A 1 84 ? -9.792 9.612 6.990 1.00 88.00 84 VAL A O 1
ATOM 693 N N . THR A 1 85 ? -10.644 11.407 5.997 1.00 91.00 85 THR A N 1
ATOM 694 C CA . THR A 1 85 ? -9.419 11.649 5.212 1.00 91.00 85 THR A CA 1
ATOM 695 C C . THR A 1 85 ? -8.234 12.099 6.068 1.00 91.00 85 THR A C 1
ATOM 697 O O . THR A 1 85 ? -7.092 11.768 5.732 1.00 91.00 85 THR A O 1
ATOM 700 N N . ALA A 1 86 ? -8.496 12.819 7.164 1.00 90.81 86 ALA A N 1
ATOM 701 C CA . ALA A 1 86 ? -7.485 13.207 8.141 1.00 90.81 86 ALA A CA 1
ATOM 702 C C . ALA A 1 86 ? -7.012 11.988 8.946 1.00 90.81 86 ALA A C 1
ATOM 704 O O . ALA A 1 86 ? -5.807 11.755 9.032 1.00 90.81 86 ALA A O 1
ATOM 705 N N . GLU A 1 87 ? -7.942 11.152 9.413 1.00 91.25 87 GLU A N 1
ATOM 706 C CA . GLU A 1 87 ? -7.638 9.888 10.096 1.00 91.25 87 GLU A CA 1
ATOM 707 C C . GLU A 1 87 ? -6.802 8.959 9.211 1.00 91.25 87 GLU A C 1
ATOM 709 O O . GLU A 1 87 ? -5.719 8.519 9.596 1.00 91.25 87 GLU A O 1
ATOM 714 N N . ILE A 1 88 ? -7.212 8.756 7.954 1.00 91.56 88 ILE A N 1
ATOM 715 C CA . ILE A 1 88 ? -6.430 7.972 6.990 1.00 91.56 88 ILE A CA 1
ATOM 716 C C . ILE A 1 88 ? -5.015 8.553 6.820 1.00 91.56 88 ILE A C 1
ATOM 718 O O . ILE A 1 88 ? -4.042 7.805 6.700 1.00 91.56 88 ILE A O 1
ATOM 722 N N . GLN A 1 89 ? -4.862 9.879 6.804 1.00 93.94 89 GLN A N 1
ATOM 723 C CA . GLN A 1 89 ? -3.551 10.517 6.682 1.00 93.94 89 GLN A CA 1
ATOM 724 C C . GLN A 1 89 ? -2.667 10.291 7.921 1.00 93.94 89 GLN A C 1
ATOM 726 O O . GLN A 1 89 ? -1.455 10.098 7.764 1.00 93.94 89 GLN A O 1
ATOM 731 N N . ILE A 1 90 ? -3.246 10.282 9.123 1.00 93.19 90 ILE A N 1
ATOM 732 C CA . ILE A 1 90 ? -2.547 9.945 10.369 1.00 93.19 90 ILE A CA 1
ATOM 733 C C . ILE A 1 90 ? -2.075 8.489 10.313 1.00 93.19 90 ILE A C 1
ATOM 735 O O . ILE A 1 90 ? -0.880 8.23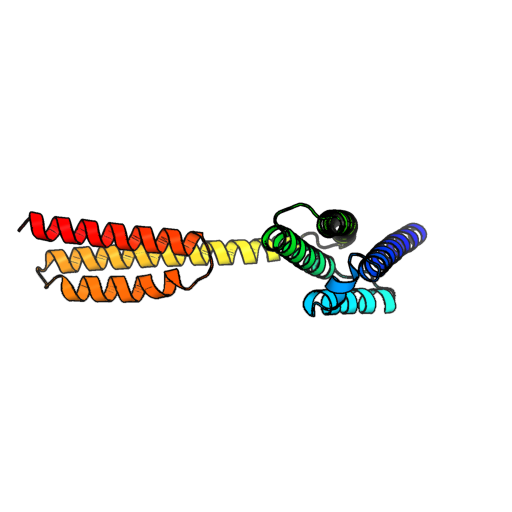4 10.468 1.00 93.19 90 ILE A O 1
ATOM 739 N N . LEU A 1 91 ? -2.963 7.554 9.957 1.00 94.00 91 LEU A N 1
ATOM 740 C CA . LEU A 1 91 ? -2.635 6.130 9.820 1.00 94.00 91 LEU A CA 1
ATOM 741 C C . LEU A 1 91 ? -1.516 5.888 8.800 1.00 94.00 91 LEU A C 1
ATOM 743 O O . LEU A 1 91 ? -0.548 5.188 9.091 1.00 94.00 91 LEU A O 1
ATOM 747 N N . ILE A 1 92 ? -1.585 6.529 7.627 1.00 93.56 92 ILE A N 1
ATOM 748 C CA . ILE A 1 92 ? -0.518 6.473 6.613 1.00 93.56 92 ILE A CA 1
ATOM 749 C C . ILE A 1 92 ? 0.813 6.973 7.183 1.00 93.56 92 ILE A C 1
ATOM 751 O O . ILE A 1 92 ? 1.870 6.441 6.845 1.00 93.56 92 ILE A O 1
ATOM 755 N N . THR A 1 93 ? 0.787 8.015 8.010 1.00 93.62 93 THR A N 1
ATOM 756 C CA . THR A 1 93 ? 2.004 8.592 8.591 1.00 93.62 93 THR A CA 1
ATOM 757 C C . THR A 1 93 ? 2.626 7.644 9.615 1.00 93.62 93 THR A C 1
ATOM 759 O O . THR A 1 93 ? 3.838 7.439 9.574 1.00 93.62 93 THR A O 1
ATOM 762 N N . SER A 1 94 ? 1.819 7.007 10.464 1.00 92.94 94 SER A N 1
ATOM 763 C CA . SER A 1 94 ? 2.287 5.982 11.406 1.00 92.94 94 SER A CA 1
ATOM 764 C C . SER A 1 94 ? 2.842 4.754 10.680 1.00 92.94 94 SER A C 1
ATOM 766 O O . SER A 1 94 ? 3.960 4.331 10.961 1.00 92.94 94 SER A O 1
ATOM 768 N N . LEU A 1 95 ? 2.143 4.258 9.654 1.00 93.25 95 LEU A N 1
ATOM 769 C CA . LEU A 1 95 ? 2.619 3.140 8.832 1.00 93.25 95 LEU A CA 1
ATOM 770 C C . LEU A 1 95 ? 3.946 3.447 8.128 1.00 93.25 95 LEU A C 1
ATOM 772 O O . LEU A 1 95 ? 4.794 2.571 8.005 1.00 93.25 95 LEU A O 1
ATOM 776 N N . LYS A 1 96 ? 4.171 4.691 7.685 1.00 91.69 96 LYS A N 1
ATOM 777 C CA . LYS A 1 96 ? 5.461 5.094 7.100 1.00 91.69 96 LYS A CA 1
ATOM 778 C C . LYS A 1 96 ? 6.613 5.012 8.098 1.00 91.69 96 LYS A C 1
ATOM 780 O O . LYS A 1 96 ? 7.718 4.683 7.676 1.00 91.69 96 LYS A O 1
ATOM 785 N N . LYS A 1 97 ? 6.372 5.315 9.378 1.00 90.19 97 LYS A N 1
ATOM 786 C CA . LYS A 1 97 ? 7.385 5.169 10.435 1.00 90.19 97 LYS A CA 1
ATOM 787 C C . LYS A 1 97 ? 7.725 3.696 10.643 1.00 90.19 97 LYS A C 1
ATOM 789 O O . LYS A 1 97 ? 8.899 3.356 10.618 1.00 90.19 97 LYS A O 1
ATOM 794 N N . VAL A 1 98 ? 6.706 2.838 10.747 1.00 90.69 98 VAL A N 1
ATOM 795 C CA . VAL A 1 98 ? 6.885 1.380 10.855 1.00 90.69 98 VAL A CA 1
ATOM 796 C C . VAL A 1 98 ? 7.648 0.839 9.649 1.00 90.69 98 VAL A C 1
ATOM 798 O O . VAL A 1 98 ? 8.656 0.169 9.812 1.00 90.69 98 VAL A O 1
ATOM 801 N N . ARG A 1 99 ? 7.245 1.201 8.427 1.00 89.81 99 ARG A N 1
ATOM 802 C CA . ARG A 1 99 ? 7.955 0.794 7.210 1.00 89.81 99 ARG A CA 1
ATOM 803 C C . ARG A 1 99 ? 9.417 1.234 7.218 1.00 89.81 99 ARG A C 1
ATOM 805 O O . ARG A 1 99 ? 10.281 0.449 6.861 1.00 89.81 99 ARG A O 1
ATOM 812 N N . TYR A 1 100 ? 9.683 2.492 7.569 1.00 86.69 100 TYR A N 1
ATOM 813 C CA . TYR A 1 100 ? 11.048 3.014 7.628 1.00 86.69 100 TYR A CA 1
ATOM 814 C C . TYR A 1 100 ? 11.898 2.225 8.623 1.00 86.69 100 TYR A C 1
ATOM 816 O O . TYR A 1 100 ? 13.026 1.873 8.307 1.00 86.69 100 TYR A O 1
ATOM 824 N N . PHE A 1 101 ? 11.328 1.901 9.783 1.00 85.75 101 PHE A N 1
ATOM 825 C CA . PHE A 1 101 ? 11.976 1.057 10.773 1.00 85.75 101 PHE A CA 1
ATOM 826 C C . PHE A 1 101 ? 12.295 -0.337 10.208 1.00 85.75 101 PHE A C 1
ATOM 828 O O . PHE A 1 101 ? 13.455 -0.729 10.178 1.00 85.75 101 PHE A O 1
ATOM 835 N N . LEU A 1 102 ? 11.301 -1.028 9.641 1.00 85.12 102 LEU A N 1
ATOM 836 C CA . LEU A 1 102 ? 11.475 -2.361 9.048 1.00 85.12 102 LEU A CA 1
ATOM 837 C C . LEU A 1 102 ? 12.542 -2.385 7.941 1.00 85.12 102 LEU A C 1
ATOM 839 O O . LEU A 1 102 ? 13.355 -3.299 7.883 1.00 85.12 102 LEU A O 1
ATOM 843 N N . GLN A 1 103 ? 12.592 -1.342 7.106 1.00 83.12 103 GLN A N 1
ATOM 844 C CA . GLN A 1 103 ? 13.599 -1.198 6.046 1.00 83.12 103 GLN A CA 1
ATOM 845 C C . GLN A 1 103 ? 15.026 -1.002 6.571 1.00 83.12 103 GLN A C 1
ATOM 847 O O . GLN A 1 103 ? 15.976 -1.301 5.854 1.00 83.12 103 GLN A O 1
ATOM 852 N N . LEU A 1 104 ? 15.185 -0.458 7.779 1.00 75.19 104 LEU A N 1
ATOM 853 C CA . LEU A 1 104 ? 16.488 -0.317 8.429 1.00 75.19 104 LEU A CA 1
ATOM 854 C C . LEU A 1 104 ? 16.910 -1.597 9.158 1.00 75.19 104 LEU A C 1
ATOM 856 O O . LEU A 1 104 ? 18.106 -1.843 9.294 1.00 75.19 104 LEU A O 1
ATOM 860 N N . SER A 1 105 ? 15.942 -2.383 9.633 1.00 67.88 105 SER A N 1
ATOM 861 C CA . SER A 1 105 ? 16.171 -3.633 10.365 1.00 67.88 105 SER A CA 1
ATOM 862 C C . SER A 1 105 ? 16.445 -4.836 9.455 1.00 67.88 105 SER A C 1
ATOM 864 O O . SER A 1 105 ? 17.027 -5.819 9.909 1.00 67.88 105 SER A O 1
ATOM 866 N N . GLU A 1 106 ? 16.054 -4.786 8.180 1.00 62.41 106 GLU A N 1
ATOM 867 C CA . GLU A 1 106 ? 16.394 -5.816 7.192 1.00 62.41 106 GLU A CA 1
ATOM 868 C C . GLU A 1 106 ? 17.871 -5.677 6.737 1.00 62.41 106 GLU A C 1
ATOM 870 O O . GLU A 1 106 ? 18.260 -4.612 6.248 1.00 62.41 106 GLU A O 1
ATOM 875 N N . PRO A 1 107 ? 18.705 -6.743 6.790 1.00 48.50 107 PRO A N 1
ATOM 876 C CA . PRO A 1 107 ? 20.082 -6.740 6.265 1.00 48.50 107 PRO A CA 1
ATOM 877 C C . PRO A 1 107 ? 20.208 -6.523 4.743 1.00 48.50 107 PRO A C 1
ATOM 879 O O . PRO A 1 107 ? 21.309 -6.588 4.200 1.00 48.50 107 PRO A O 1
ATOM 882 N N . GLU A 1 108 ? 19.107 -6.263 4.035 1.00 44.97 108 GLU A N 1
ATOM 883 C CA . GLU A 1 108 ? 19.050 -6.131 2.581 1.00 44.97 108 GLU A CA 1
ATOM 884 C C . GLU A 1 108 ? 18.278 -4.878 2.137 1.00 44.97 108 GLU A C 1
ATOM 886 O O . GLU A 1 108 ? 17.307 -4.936 1.376 1.00 44.97 108 GLU A O 1
ATOM 891 N N . ALA A 1 109 ? 18.828 -3.697 2.434 1.00 44.94 109 ALA A N 1
ATOM 892 C CA . ALA A 1 109 ? 18.526 -2.469 1.681 1.00 44.94 109 ALA A CA 1
ATOM 893 C C . ALA A 1 109 ? 18.719 -2.623 0.141 1.00 44.94 109 ALA A C 1
ATOM 895 O O . ALA A 1 109 ? 18.374 -1.735 -0.642 1.00 44.94 109 ALA A O 1
ATOM 896 N N . GLN A 1 110 ? 19.242 -3.766 -0.320 1.00 46.06 110 GLN A N 1
ATOM 897 C CA . GLN A 1 110 ? 19.420 -4.150 -1.716 1.00 46.06 110 GLN A CA 1
ATOM 898 C C . GLN A 1 110 ? 18.153 -4.688 -2.407 1.00 46.06 110 GLN A C 1
ATOM 900 O O . GLN A 1 110 ? 18.057 -4.555 -3.630 1.00 46.06 110 GLN A O 1
ATOM 905 N N . TYR A 1 111 ? 17.151 -5.227 -1.698 1.00 43.16 111 TYR A N 1
ATOM 906 C CA . TYR A 1 111 ? 15.998 -5.851 -2.372 1.00 43.16 111 TYR A CA 1
ATOM 907 C C . TYR A 1 111 ? 14.969 -4.823 -2.889 1.00 43.16 111 TYR A C 1
ATOM 909 O O . TYR A 1 111 ? 14.485 -4.931 -4.020 1.00 43.16 111 TYR A O 1
ATOM 917 N N . TYR A 1 112 ? 14.702 -3.742 -2.141 1.00 43.03 112 TYR A N 1
ATOM 918 C CA . TYR A 1 112 ? 13.765 -2.684 -2.573 1.00 43.03 112 TYR A CA 1
ATOM 919 C C . TYR A 1 112 ? 14.332 -1.748 -3.637 1.00 43.03 112 TYR A C 1
ATOM 921 O O . TYR A 1 112 ? 13.573 -1.278 -4.487 1.00 43.03 112 TYR A O 1
ATOM 929 N N . SER A 1 113 ? 15.655 -1.548 -3.657 1.00 44.94 113 SER A N 1
ATOM 930 C CA . SER A 1 113 ? 16.340 -0.935 -4.802 1.00 44.94 113 SER A CA 1
ATOM 931 C C . SER A 1 113 ? 15.986 -1.684 -6.090 1.00 44.94 113 SER A C 1
ATOM 933 O O . SER A 1 113 ? 15.617 -1.065 -7.083 1.00 44.94 113 SER A O 1
ATOM 935 N N . ASN A 1 114 ? 15.968 -3.020 -6.047 1.00 43.22 114 ASN A N 1
ATOM 936 C CA . ASN A 1 114 ? 15.746 -3.860 -7.219 1.00 43.22 114 ASN A CA 1
ATOM 937 C C . ASN A 1 114 ? 14.276 -3.982 -7.644 1.00 43.22 114 ASN A C 1
ATOM 939 O O . ASN A 1 114 ? 14.019 -4.108 -8.839 1.00 43.22 114 ASN A O 1
ATOM 943 N N . VAL A 1 115 ? 13.299 -3.920 -6.730 1.00 47.16 115 VAL A N 1
ATOM 944 C CA . VAL A 1 115 ? 11.867 -3.986 -7.097 1.00 47.16 115 VAL A CA 1
ATOM 945 C C . VAL A 1 115 ? 11.363 -2.648 -7.638 1.00 47.16 115 VAL A C 1
ATOM 947 O O . VAL A 1 115 ? 10.707 -2.627 -8.682 1.00 47.16 115 VAL A O 1
ATOM 950 N N . ASP A 1 116 ? 11.712 -1.524 -7.005 1.00 48.00 116 ASP A N 1
ATOM 951 C CA . ASP A 1 116 ? 11.389 -0.204 -7.558 1.00 48.00 116 ASP A CA 1
ATOM 952 C C . ASP A 1 116 ? 12.212 0.087 -8.822 1.00 48.00 116 ASP A C 1
ATOM 954 O O . ASP A 1 116 ? 11.678 0.690 -9.759 1.00 48.00 116 ASP A O 1
ATOM 958 N N . ALA A 1 117 ? 13.455 -0.411 -8.924 1.00 46.75 117 ALA A N 1
ATOM 959 C CA . ALA A 1 117 ? 14.198 -0.417 -10.183 1.00 46.75 117 ALA A CA 1
ATOM 960 C C . ALA A 1 117 ? 13.522 -1.298 -11.234 1.00 46.75 117 ALA A C 1
ATOM 962 O O . ALA A 1 117 ? 13.334 -0.805 -12.334 1.00 46.75 117 ALA A O 1
ATOM 963 N N . ARG A 1 118 ? 13.048 -2.514 -10.921 1.00 45.06 118 ARG A N 1
ATOM 964 C CA . ARG A 1 118 ? 12.316 -3.372 -11.876 1.00 45.06 118 ARG A CA 1
ATOM 965 C C . ARG A 1 118 ? 11.011 -2.751 -12.344 1.00 45.06 118 ARG A C 1
ATOM 967 O O . ARG A 1 118 ? 10.695 -2.821 -13.525 1.00 45.06 118 ARG A O 1
ATOM 974 N N . ILE A 1 119 ? 10.234 -2.133 -11.454 1.00 48.56 119 ILE A N 1
ATOM 975 C CA . ILE A 1 119 ? 8.973 -1.469 -11.822 1.00 48.56 119 ILE A CA 1
ATOM 976 C C . ILE A 1 119 ? 9.261 -0.202 -12.644 1.00 48.56 119 ILE A C 1
ATOM 978 O O . ILE A 1 119 ? 8.541 0.097 -13.602 1.00 48.56 119 ILE A O 1
ATOM 982 N N . ARG A 1 120 ? 10.328 0.538 -12.315 1.00 47.66 120 ARG A N 1
ATOM 983 C CA . ARG A 1 120 ? 10.793 1.705 -13.080 1.00 47.66 120 ARG A CA 1
ATOM 984 C C . ARG A 1 120 ? 11.407 1.304 -14.427 1.00 47.66 120 ARG A C 1
ATOM 986 O O . ARG A 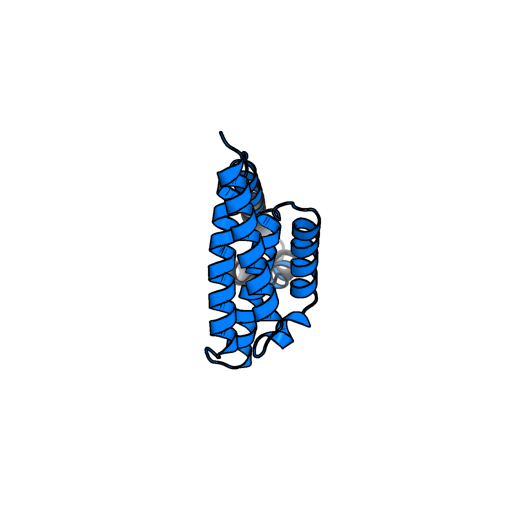1 120 ? 11.160 2.000 -15.406 1.00 47.66 120 ARG A O 1
ATOM 993 N N . GLU A 1 121 ? 12.144 0.203 -14.501 1.00 46.75 12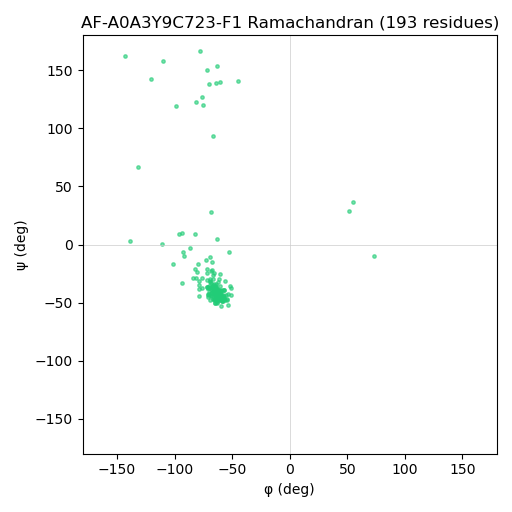1 GLU A N 1
ATOM 994 C CA . GLU A 1 121 ? 12.702 -0.379 -15.725 1.00 46.75 121 GLU A CA 1
ATOM 995 C C . GLU A 1 121 ? 11.603 -0.936 -16.613 1.00 46.75 121 GLU A C 1
ATOM 997 O O . GLU A 1 121 ? 11.582 -0.602 -17.788 1.00 46.75 121 GLU A O 1
ATOM 1002 N N . ASN A 1 122 ? 10.617 -1.661 -16.075 1.00 48.34 122 ASN A N 1
ATOM 1003 C CA . ASN A 1 122 ? 9.472 -2.104 -16.870 1.00 48.34 122 ASN A CA 1
ATOM 1004 C C . ASN A 1 122 ? 8.695 -0.913 -17.434 1.00 48.34 122 ASN A C 1
ATOM 1006 O O . ASN A 1 122 ? 8.319 -0.932 -18.604 1.00 48.34 122 ASN A O 1
ATOM 1010 N N . LYS A 1 123 ? 8.501 0.163 -16.658 1.00 49.16 123 LYS A N 1
ATOM 1011 C CA . LYS A 1 123 ? 7.885 1.396 -17.176 1.00 49.16 123 LYS A CA 1
ATOM 1012 C C . LYS A 1 123 ? 8.740 2.073 -18.248 1.00 49.16 123 LYS A C 1
ATOM 1014 O O . LYS A 1 123 ? 8.187 2.517 -19.249 1.00 49.16 123 LYS A O 1
ATOM 1019 N N . LYS A 1 124 ? 10.063 2.138 -18.072 1.00 50.38 124 LYS A N 1
ATOM 1020 C CA . LYS A 1 124 ? 10.986 2.705 -19.068 1.00 50.38 124 LYS A CA 1
ATOM 1021 C C . LYS A 1 124 ? 11.024 1.868 -20.346 1.00 50.38 124 LYS A C 1
ATOM 1023 O O . LYS A 1 124 ? 10.858 2.436 -21.417 1.00 50.38 124 LYS A O 1
ATOM 1028 N N . ASN A 1 125 ? 11.140 0.547 -20.244 1.00 53.38 125 ASN A N 1
ATOM 1029 C CA . ASN A 1 125 ? 11.139 -0.367 -21.387 1.00 53.38 125 ASN A CA 1
ATOM 1030 C C . ASN A 1 125 ? 9.818 -0.319 -22.144 1.00 53.38 125 ASN A C 1
ATOM 1032 O O . ASN A 1 125 ? 9.824 -0.320 -23.367 1.00 53.38 125 ASN A O 1
ATOM 1036 N N . THR A 1 126 ? 8.697 -0.190 -21.436 1.00 54.31 126 THR A N 1
ATOM 1037 C CA . THR A 1 126 ? 7.386 -0.029 -22.070 1.00 54.31 126 THR A CA 1
ATOM 1038 C C . THR A 1 126 ? 7.320 1.284 -22.863 1.00 54.31 126 THR A C 1
ATOM 1040 O O . THR A 1 126 ? 6.942 1.274 -24.028 1.00 54.31 126 THR A O 1
ATOM 1043 N N . ILE A 1 127 ? 7.761 2.411 -22.288 1.00 56.44 127 ILE A N 1
ATOM 1044 C CA . ILE A 1 127 ? 7.789 3.717 -22.978 1.00 56.44 127 ILE A CA 1
ATOM 1045 C C . ILE A 1 127 ? 8.747 3.704 -24.179 1.00 56.44 127 ILE A C 1
ATOM 1047 O O . ILE A 1 127 ? 8.395 4.201 -25.247 1.00 56.44 127 ILE A O 1
ATOM 1051 N N . ILE A 1 128 ? 9.936 3.118 -24.023 1.00 57.16 128 ILE A N 1
ATOM 1052 C CA . ILE A 1 128 ? 10.937 3.019 -25.091 1.00 57.16 128 ILE A CA 1
ATOM 1053 C C . ILE A 1 128 ? 10.406 2.147 -26.230 1.00 57.16 128 ILE A C 1
ATOM 1055 O O . ILE A 1 128 ? 10.447 2.574 -27.381 1.00 57.16 128 ILE A O 1
ATOM 1059 N N . LEU A 1 129 ? 9.829 0.983 -25.923 1.00 57.56 129 LEU A N 1
ATOM 1060 C CA . LEU A 1 129 ? 9.234 0.092 -26.918 1.00 57.56 129 LEU A CA 1
ATOM 1061 C C . LEU A 1 129 ? 8.083 0.770 -27.677 1.00 57.56 129 LEU A C 1
ATOM 1063 O O . LEU A 1 129 ? 8.014 0.664 -28.899 1.00 57.56 129 LEU A O 1
ATOM 1067 N N . PHE A 1 130 ? 7.237 1.543 -26.989 1.00 58.41 130 PHE A N 1
ATOM 1068 C CA . PHE A 1 130 ? 6.181 2.322 -27.642 1.00 58.41 130 PHE A CA 1
ATOM 1069 C C . PHE A 1 130 ? 6.726 3.459 -28.515 1.00 58.41 130 PHE A C 1
ATOM 1071 O O . PHE A 1 130 ? 6.215 3.676 -29.612 1.00 58.41 130 PHE A O 1
ATOM 1078 N N . SER A 1 131 ? 7.782 4.153 -28.078 1.00 58.44 131 SER A N 1
ATOM 1079 C CA . SER A 1 131 ? 8.434 5.189 -28.890 1.00 58.44 131 SER A CA 1
ATOM 1080 C C . SER A 1 131 ? 9.105 4.613 -30.142 1.00 58.44 131 SER A C 1
ATOM 1082 O O . SER A 1 131 ? 8.960 5.171 -31.226 1.00 58.44 131 SER A O 1
ATOM 1084 N N . ALA A 1 132 ? 9.757 3.453 -30.026 1.00 61.25 132 ALA A N 1
ATOM 1085 C CA . ALA A 1 132 ? 10.363 2.755 -31.153 1.00 61.25 132 ALA A CA 1
ATOM 1086 C C . ALA A 1 132 ? 9.303 2.285 -32.159 1.00 61.25 132 ALA A C 1
ATOM 1088 O O . ALA A 1 132 ? 9.470 2.476 -33.362 1.00 61.25 132 ALA A O 1
ATOM 1089 N N . LEU A 1 133 ? 8.179 1.742 -31.677 1.00 61.84 133 LEU A N 1
ATOM 1090 C CA . LEU A 1 133 ? 7.068 1.323 -32.532 1.00 61.84 133 LEU A CA 1
ATOM 1091 C C . LEU A 1 133 ? 6.461 2.511 -33.296 1.00 61.84 133 LEU A C 1
ATOM 1093 O O . LEU A 1 133 ? 6.192 2.397 -34.489 1.00 61.84 133 LEU A O 1
ATOM 1097 N N . ALA A 1 134 ? 6.309 3.667 -32.641 1.00 63.09 134 ALA A N 1
ATOM 1098 C CA . ALA A 1 134 ? 5.814 4.885 -33.282 1.00 63.09 134 ALA A CA 1
ATOM 1099 C C . ALA A 1 134 ? 6.750 5.383 -34.400 1.00 63.09 134 ALA A C 1
ATOM 1101 O O . ALA A 1 134 ? 6.276 5.758 -35.471 1.00 63.09 134 ALA A O 1
ATOM 1102 N N . VAL A 1 135 ? 8.071 5.332 -34.188 1.00 64.75 135 VAL A N 1
ATOM 1103 C CA . VAL A 1 135 ? 9.065 5.708 -35.210 1.00 64.75 135 VAL A CA 1
ATOM 1104 C C . VAL A 1 135 ? 9.021 4.755 -36.405 1.00 64.75 135 VAL A C 1
ATOM 1106 O O . VAL A 1 135 ? 9.021 5.214 -37.543 1.00 64.75 135 VAL A O 1
ATOM 1109 N N . VAL A 1 136 ? 8.918 3.442 -36.176 1.00 66.94 136 VAL A N 1
ATOM 1110 C CA . VAL A 1 136 ? 8.817 2.451 -37.264 1.00 66.94 136 VAL A CA 1
ATOM 1111 C C . VAL A 1 136 ? 7.561 2.680 -38.105 1.00 66.94 136 VAL A C 1
ATOM 1113 O O . VAL A 1 136 ? 7.629 2.672 -39.332 1.00 66.94 136 VAL A O 1
ATOM 1116 N N . VAL A 1 137 ? 6.425 2.941 -37.459 1.00 65.00 137 VAL A N 1
ATOM 1117 C CA . VAL A 1 137 ? 5.155 3.231 -38.139 1.00 65.00 137 VAL A CA 1
ATOM 1118 C C . VAL A 1 137 ? 5.241 4.534 -38.942 1.00 65.00 137 VAL A C 1
ATOM 1120 O O . VAL A 1 137 ? 4.773 4.583 -40.078 1.00 65.00 137 VAL A O 1
ATOM 1123 N N . PHE A 1 138 ? 5.904 5.562 -38.404 1.00 64.12 138 PHE A N 1
ATOM 1124 C CA . PHE A 1 138 ? 6.168 6.812 -39.117 1.00 64.12 138 PHE A CA 1
ATOM 1125 C C . PHE A 1 138 ? 7.062 6.592 -40.349 1.00 64.12 138 PHE A C 1
ATOM 1127 O O . PHE A 1 138 ? 6.720 7.034 -41.446 1.00 64.12 138 PHE A O 1
ATOM 1134 N N . CYS A 1 139 ? 8.154 5.835 -40.220 1.00 65.44 139 CYS A N 1
ATOM 1135 C CA . CYS A 1 139 ? 9.024 5.494 -41.348 1.00 65.44 139 CYS A CA 1
ATOM 1136 C C . CYS A 1 139 ? 8.286 4.698 -42.434 1.00 65.44 139 CYS A C 1
ATOM 1138 O O . CYS A 1 139 ? 8.431 5.004 -43.614 1.00 65.44 139 CYS A O 1
ATOM 1140 N N . LEU A 1 140 ? 7.456 3.723 -42.052 1.00 63.19 140 LEU A N 1
ATOM 1141 C CA . LEU A 1 140 ? 6.633 2.966 -42.999 1.00 63.19 140 LEU A CA 1
ATOM 1142 C C . LEU A 1 140 ? 5.614 3.861 -4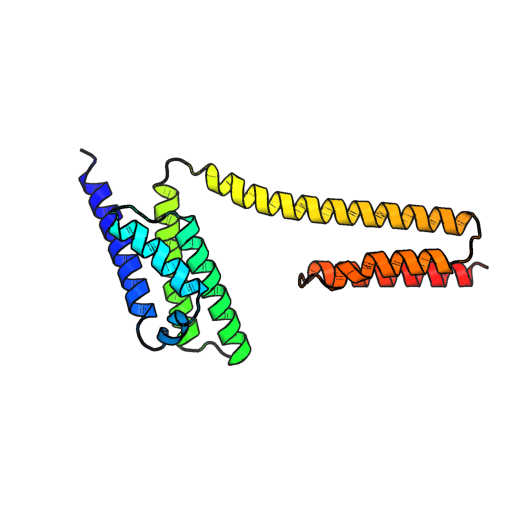3.710 1.00 63.19 140 LEU A C 1
ATOM 1144 O O . LEU A 1 140 ? 5.432 3.722 -44.916 1.00 63.19 140 LEU A O 1
ATOM 1148 N N . SER A 1 141 ? 4.996 4.809 -42.998 1.00 61.41 141 SER A N 1
ATOM 1149 C CA . SER A 1 141 ? 4.074 5.771 -43.613 1.00 61.41 141 SER A CA 1
ATOM 1150 C C . SER A 1 141 ? 4.768 6.670 -44.640 1.00 61.41 141 SER A C 1
ATOM 1152 O O . SER A 1 141 ? 4.237 6.851 -45.730 1.00 61.41 141 SER A O 1
ATOM 1154 N N . LEU A 1 142 ? 5.990 7.139 -44.357 1.00 61.72 142 LEU A N 1
ATOM 1155 C CA . LEU A 1 142 ? 6.783 7.937 -45.297 1.00 61.72 142 LEU A CA 1
ATOM 1156 C C . LEU A 1 142 ? 7.188 7.144 -46.543 1.00 61.72 142 LEU A C 1
ATOM 1158 O O . LEU A 1 142 ? 7.110 7.670 -47.649 1.00 61.72 142 LEU A O 1
ATOM 1162 N N . ILE A 1 143 ? 7.591 5.880 -46.377 1.00 65.25 143 ILE A N 1
ATOM 1163 C CA . ILE A 1 143 ? 7.933 4.999 -47.502 1.00 65.25 143 ILE A CA 1
ATOM 1164 C C . ILE A 1 143 ? 6.697 4.764 -48.375 1.00 65.25 143 ILE A C 1
ATOM 1166 O O . ILE A 1 143 ? 6.779 4.886 -49.590 1.00 65.25 143 ILE A O 1
ATOM 1170 N N . LEU A 1 144 ? 5.541 4.477 -47.773 1.00 61.22 144 LEU A N 1
ATOM 1171 C CA . LEU A 1 144 ? 4.300 4.245 -48.516 1.00 61.22 144 LEU A CA 1
ATOM 1172 C C . LEU A 1 144 ? 3.809 5.503 -49.248 1.00 61.22 144 LEU A C 1
ATOM 1174 O O . LEU A 1 144 ? 3.366 5.389 -50.389 1.00 61.22 144 LEU A O 1
ATOM 1178 N N . SER A 1 145 ? 3.952 6.688 -48.643 1.00 60.72 145 SER A N 1
ATOM 1179 C CA . SER A 1 145 ? 3.676 7.971 -49.303 1.00 60.72 145 SER A CA 1
ATOM 1180 C C . SER A 1 145 ? 4.644 8.280 -50.447 1.00 60.72 145 SER A C 1
ATOM 1182 O O . SER A 1 145 ? 4.247 8.930 -51.403 1.00 60.72 145 SER A O 1
ATOM 1184 N N . PHE A 1 146 ? 5.890 7.804 -50.386 1.00 61.25 146 PHE A N 1
ATOM 1185 C CA . PHE A 1 146 ? 6.865 7.975 -51.469 1.00 61.25 146 PHE A CA 1
ATOM 1186 C C . PHE A 1 146 ? 6.553 7.114 -52.705 1.00 61.25 146 PHE A C 1
ATOM 1188 O O . PHE A 1 146 ? 6.971 7.448 -53.808 1.00 61.25 146 PHE A O 1
ATOM 1195 N N . PHE A 1 147 ? 5.820 6.009 -52.535 1.00 66.19 147 PHE A N 1
ATOM 1196 C CA . PHE A 1 147 ? 5.426 5.110 -53.627 1.00 66.19 147 PHE A CA 1
ATOM 1197 C C . PHE A 1 147 ? 4.040 5.428 -54.226 1.00 66.19 147 PHE A C 1
ATOM 1199 O O . PHE A 1 147 ? 3.528 4.617 -54.996 1.00 66.19 147 PHE A O 1
ATOM 1206 N N . ASP A 1 148 ? 3.424 6.565 -53.872 1.00 61.97 148 ASP A N 1
ATOM 1207 C CA . ASP A 1 148 ? 2.077 6.976 -54.318 1.00 61.97 148 ASP A CA 1
ATOM 1208 C C . ASP A 1 148 ? 0.985 5.911 -54.108 1.00 61.97 148 ASP A C 1
ATOM 1210 O O . ASP A 1 148 ? -0.025 5.848 -54.816 1.00 61.97 148 ASP A O 1
ATOM 1214 N N . LEU A 1 149 ? 1.149 5.055 -53.092 1.00 58.25 149 LEU A N 1
ATOM 1215 C CA . LEU A 1 149 ? 0.054 4.194 -52.671 1.00 58.25 149 LEU A CA 1
ATOM 1216 C C . LEU A 1 149 ? -1.027 5.052 -52.011 1.00 58.25 149 LEU A C 1
ATOM 1218 O O . LEU A 1 149 ? -0.736 5.928 -51.198 1.00 58.25 149 LEU A O 1
ATOM 1222 N N . SER A 1 150 ? -2.292 4.753 -52.338 1.00 58.53 150 SER A N 1
ATOM 1223 C CA . SER A 1 150 ? -3.461 5.442 -51.780 1.00 58.53 150 SER A CA 1
ATOM 1224 C C . SER A 1 150 ? -3.315 5.611 -50.262 1.00 58.53 150 SER A C 1
ATOM 1226 O O . SER A 1 150 ? -2.878 4.664 -49.611 1.00 58.53 150 SER A O 1
ATOM 1228 N N . PRO A 1 151 ? -3.714 6.739 -49.662 1.00 58.31 151 PRO A N 1
ATOM 1229 C CA . PRO A 1 151 ? -3.429 7.022 -48.253 1.00 58.31 151 PRO A CA 1
ATOM 1230 C C . PRO A 1 151 ? -4.276 6.182 -47.274 1.00 58.31 151 PRO A C 1
ATOM 1232 O O . PRO A 1 151 ? -3.960 6.083 -46.091 1.00 58.31 151 PRO A O 1
ATOM 1235 N N . LEU A 1 152 ? -5.337 5.524 -47.758 1.00 56.97 152 LEU A N 1
ATOM 1236 C CA . LEU A 1 152 ? -6.289 4.719 -46.976 1.00 56.97 152 LEU A CA 1
ATOM 1237 C C . LEU A 1 152 ? -5.670 3.599 -46.103 1.00 56.97 152 LEU A C 1
ATOM 1239 O O . LEU A 1 152 ? -6.026 3.527 -44.924 1.00 56.97 152 LEU A O 1
ATOM 1243 N N . PRO A 1 153 ? -4.736 2.756 -46.590 1.00 57.53 153 PRO A N 1
ATOM 1244 C CA . PRO A 1 153 ? -4.103 1.707 -45.794 1.00 57.53 153 PRO A CA 1
ATOM 1245 C C . PRO A 1 153 ? -3.285 2.295 -44.639 1.00 57.53 153 PRO A C 1
ATOM 1247 O O . PRO A 1 153 ? -3.309 1.769 -43.525 1.00 57.53 153 PRO A O 1
ATOM 1250 N N . VAL A 1 154 ? -2.624 3.432 -44.876 1.00 57.06 154 VAL A N 1
ATOM 1251 C CA . VAL A 1 154 ? -1.804 4.139 -43.882 1.00 57.06 154 VAL A CA 1
ATOM 1252 C C . VAL A 1 154 ? -2.674 4.641 -42.723 1.00 57.06 154 VAL A C 1
ATOM 1254 O O . VAL A 1 154 ? -2.315 4.446 -41.559 1.00 57.06 154 VAL A O 1
ATOM 1257 N N . TYR A 1 155 ? -3.865 5.181 -43.011 1.00 57.31 155 TYR A N 1
ATOM 1258 C CA . TYR A 1 155 ? -4.833 5.560 -41.972 1.00 57.31 155 TYR A CA 1
ATOM 1259 C C . TYR A 1 155 ? -5.351 4.366 -41.179 1.00 57.31 155 TYR A C 1
ATOM 1261 O O . TYR A 1 155 ? -5.425 4.433 -39.952 1.00 57.31 155 TYR A O 1
ATOM 1269 N N . THR A 1 156 ? -5.711 3.270 -41.854 1.00 60.72 156 THR A N 1
ATOM 1270 C CA . THR A 1 156 ? -6.252 2.091 -41.163 1.00 60.72 156 THR A CA 1
ATOM 1271 C C . THR A 1 156 ? -5.236 1.481 -40.199 1.00 60.72 156 THR A C 1
ATOM 1273 O O . THR A 1 156 ? -5.595 1.137 -39.076 1.00 60.72 156 THR A O 1
ATOM 1276 N N . VAL A 1 157 ? -3.956 1.441 -40.579 1.00 61.69 157 VAL A N 1
ATOM 1277 C CA . VAL A 1 157 ? -2.871 0.955 -39.717 1.00 61.69 157 VAL A CA 1
ATOM 1278 C C . VAL A 1 157 ? -2.650 1.897 -38.529 1.00 61.69 157 VAL A C 1
ATOM 1280 O O . VAL A 1 157 ? -2.573 1.432 -37.391 1.00 61.69 157 VAL A O 1
ATOM 1283 N N . GLY A 1 158 ? -2.630 3.215 -38.759 1.00 61.94 158 GLY A N 1
ATOM 1284 C CA . GLY A 1 158 ? -2.486 4.213 -37.695 1.00 61.94 158 GLY A CA 1
ATOM 1285 C C . GLY A 1 158 ? -3.616 4.160 -36.660 1.00 61.94 158 GLY A C 1
ATOM 1286 O O . GLY A 1 158 ? -3.351 4.180 -35.458 1.00 61.94 158 GLY A O 1
ATOM 1287 N N . ILE A 1 159 ? -4.869 4.018 -37.108 1.00 62.75 159 ILE A N 1
ATOM 1288 C CA . ILE A 1 159 ? -6.045 3.910 -36.229 1.00 62.75 159 ILE A CA 1
ATOM 1289 C C . ILE A 1 159 ? -5.991 2.616 -35.411 1.00 62.75 159 ILE A C 1
ATOM 1291 O O . ILE A 1 159 ? -6.151 2.666 -34.193 1.00 62.75 159 ILE A O 1
ATOM 1295 N N . VAL A 1 160 ? -5.713 1.472 -36.044 1.00 62.91 160 VAL A N 1
ATOM 1296 C CA . VAL A 1 160 ? -5.662 0.164 -35.365 1.00 62.91 160 VAL A CA 1
ATOM 1297 C C . VAL A 1 160 ? -4.545 0.104 -34.318 1.00 62.91 160 VAL A C 1
ATOM 1299 O O . VAL A 1 160 ? -4.734 -0.503 -33.267 1.00 62.91 160 VAL A O 1
ATOM 1302 N N . LEU A 1 161 ? -3.410 0.768 -34.555 1.00 61.47 161 LEU A N 1
ATOM 1303 C CA . LEU A 1 161 ? -2.303 0.849 -33.595 1.00 61.47 161 LEU A CA 1
ATOM 1304 C C . LEU A 1 161 ? -2.539 1.874 -32.477 1.00 61.47 161 LEU A C 1
ATOM 1306 O O . LEU A 1 161 ? -2.133 1.637 -31.339 1.00 61.47 161 LEU A O 1
ATOM 1310 N N . CYS A 1 162 ? -3.206 2.996 -32.766 1.00 58.38 162 CYS A N 1
ATOM 1311 C CA . CYS A 1 162 ? -3.451 4.045 -31.771 1.00 58.38 162 CYS A CA 1
ATOM 1312 C C . CYS A 1 162 ? -4.652 3.758 -30.858 1.00 58.38 162 CYS A C 1
ATOM 1314 O O . CYS A 1 162 ? -4.655 4.177 -29.703 1.00 58.38 162 CYS A O 1
ATOM 1316 N N . PHE A 1 163 ? -5.651 3.016 -31.334 1.00 57.56 163 PHE A N 1
ATOM 1317 C CA . PHE A 1 163 ? -6.853 2.674 -30.571 1.00 57.56 163 PHE A CA 1
ATOM 1318 C C . PHE A 1 163 ? -6.589 1.888 -29.265 1.00 57.56 163 PHE A C 1
ATOM 1320 O O . PHE A 1 163 ? -7.123 2.276 -28.222 1.00 57.56 163 PHE A O 1
ATOM 1327 N N . PRO A 1 164 ? -5.732 0.843 -29.234 1.00 56.50 164 PRO A N 1
ATOM 1328 C CA . PRO A 1 164 ? -5.419 0.140 -27.988 1.00 56.50 164 PRO A CA 1
ATOM 1329 C C . PRO A 1 164 ? -4.624 0.998 -26.988 1.00 56.50 164 PRO A C 1
ATOM 1331 O O . PRO A 1 164 ? -4.696 0.743 -25.785 1.00 56.50 164 PRO A O 1
ATOM 1334 N N . LEU A 1 165 ? -3.919 2.049 -27.439 1.00 53.88 165 LEU A N 1
ATOM 1335 C CA . LEU A 1 165 ? -3.204 2.981 -26.552 1.00 53.88 165 LEU A CA 1
ATOM 1336 C C . LEU A 1 165 ? -4.170 3.822 -25.702 1.00 53.88 165 LEU A C 1
ATOM 1338 O O . LEU A 1 165 ? -3.891 4.066 -24.524 1.00 53.88 165 LEU A O 1
ATOM 1342 N N . SER A 1 166 ? -5.323 4.208 -26.261 1.00 52.53 166 SER A N 1
ATOM 1343 C CA . SER A 1 166 ? -6.348 4.991 -25.556 1.00 52.53 166 SER A CA 1
ATOM 1344 C C . SER A 1 166 ? -7.107 4.192 -24.491 1.00 52.53 166 SER A C 1
ATOM 1346 O O . SER A 1 166 ? -7.665 4.791 -23.574 1.00 52.53 166 SER A O 1
ATOM 1348 N N . PHE A 1 167 ? -7.112 2.855 -24.568 1.00 49.56 167 PHE A N 1
ATOM 1349 C CA . PHE A 1 167 ? -7.801 2.003 -23.590 1.00 49.56 167 PHE A CA 1
ATOM 1350 C C . PHE A 1 167 ? -7.000 1.801 -22.295 1.00 49.56 167 PHE A C 1
ATOM 1352 O O . PHE A 1 167 ? -7.551 1.414 -21.263 1.00 49.56 167 PHE A O 1
ATOM 1359 N N . SER A 1 168 ? -5.695 2.094 -22.301 1.00 51.88 168 SER A N 1
ATOM 1360 C CA . SER A 1 168 ? -4.925 2.087 -21.060 1.00 51.88 168 SER A CA 1
ATOM 1361 C C . SER A 1 168 ? -5.270 3.342 -20.245 1.00 51.88 168 SER A C 1
ATOM 1363 O O . SER A 1 168 ? -5.062 4.469 -20.688 1.00 51.88 168 SER A O 1
ATOM 1365 N N . TRP A 1 169 ? -5.797 3.165 -19.027 1.00 47.91 169 TRP A N 1
ATOM 1366 C CA . TRP A 1 169 ? -6.219 4.237 -18.099 1.00 47.91 169 TRP A CA 1
ATOM 1367 C C . TRP A 1 169 ? -5.037 5.057 -17.531 1.00 47.91 169 TRP A C 1
ATOM 1369 O O . TRP A 1 169 ? -5.068 5.573 -16.412 1.00 47.91 169 TRP A O 1
ATOM 1379 N N . ASN A 1 170 ? -3.941 5.146 -18.280 1.00 55.78 170 ASN A N 1
ATOM 1380 C CA . ASN A 1 170 ? -2.753 5.903 -17.956 1.00 55.78 170 ASN A CA 1
ATOM 1381 C C . ASN A 1 170 ? -2.811 7.242 -18.700 1.00 55.78 170 ASN A C 1
ATOM 1383 O O . ASN A 1 170 ? -2.810 7.277 -19.928 1.00 55.78 170 ASN A O 1
ATOM 1387 N N . ARG A 1 171 ? -2.825 8.358 -17.958 1.00 50.12 171 ARG A N 1
ATOM 1388 C CA . ARG A 1 171 ? -2.937 9.713 -18.532 1.00 50.12 171 ARG A CA 1
ATOM 1389 C C . ARG A 1 171 ? -1.895 9.968 -19.630 1.00 50.12 171 ARG A C 1
ATOM 1391 O O . ARG A 1 171 ? -2.219 10.594 -20.629 1.00 50.12 171 ARG A O 1
ATOM 1398 N N . CYS A 1 172 ? -0.682 9.429 -19.493 1.00 52.66 172 CYS A N 1
ATOM 1399 C CA . CYS A 1 172 ? 0.371 9.562 -20.504 1.00 52.66 172 CYS A CA 1
ATOM 1400 C C . CYS A 1 172 ? 0.051 8.834 -21.819 1.00 52.66 172 CYS A C 1
ATOM 1402 O O . CYS A 1 172 ? 0.355 9.356 -22.884 1.00 52.66 172 CYS A O 1
ATOM 1404 N N . ALA A 1 173 ? -0.585 7.663 -21.762 1.00 54.69 173 ALA A N 1
ATOM 1405 C CA . ALA A 1 173 ? -0.936 6.903 -22.959 1.00 54.69 173 ALA A CA 1
ATOM 1406 C C . ALA A 1 173 ? -2.055 7.587 -23.755 1.00 54.69 173 ALA A C 1
ATOM 1408 O O . ALA A 1 173 ? -2.000 7.632 -24.982 1.00 54.69 173 ALA A O 1
ATOM 1409 N N . VAL A 1 174 ? -3.003 8.217 -23.054 1.00 56.66 174 VAL A N 1
ATOM 1410 C CA . VAL A 1 174 ? -4.037 9.053 -23.677 1.00 56.66 174 VAL A CA 1
ATOM 1411 C C . VAL A 1 174 ? -3.400 10.243 -24.403 1.00 56.66 174 VAL A C 1
ATOM 1413 O O . VAL A 1 174 ? -3.679 10.447 -25.582 1.00 56.66 174 VAL A O 1
ATOM 1416 N N . PHE A 1 175 ? -2.476 10.967 -23.759 1.00 55.84 175 PHE A N 1
ATOM 1417 C CA . PHE A 1 175 ? -1.752 12.076 -24.398 1.00 55.84 175 PHE A CA 1
ATOM 1418 C C . PHE A 1 175 ? -0.940 11.635 -25.628 1.00 55.84 175 PHE A C 1
ATOM 1420 O O . PHE A 1 175 ? -1.013 12.294 -26.661 1.00 55.84 175 PHE A O 1
ATOM 1427 N N . CYS A 1 176 ? -0.226 10.507 -25.556 1.00 60.47 176 CYS A N 1
ATOM 1428 C CA . CYS A 1 176 ? 0.529 9.971 -26.695 1.00 60.47 176 CYS A CA 1
ATOM 1429 C C . CYS A 1 176 ? -0.375 9.493 -27.844 1.00 60.47 176 CYS A C 1
ATOM 1431 O O . CYS A 1 176 ? -0.019 9.648 -29.013 1.00 60.47 176 CYS A O 1
ATOM 1433 N N . SER A 1 177 ? -1.548 8.931 -27.530 1.00 61.12 177 SER A N 1
ATOM 1434 C CA . SER A 1 177 ? -2.525 8.531 -28.550 1.00 61.12 177 SER A CA 1
ATOM 1435 C C . SER A 1 177 ? -3.086 9.747 -29.293 1.00 61.12 177 SER A C 1
ATOM 1437 O O . SER A 1 177 ? -3.133 9.749 -30.520 1.00 61.12 177 SER A O 1
ATOM 1439 N N . LEU A 1 178 ? -3.402 10.827 -28.568 1.00 60.09 178 LEU A N 1
ATOM 1440 C CA . LEU A 1 178 ? -3.881 12.077 -29.155 1.00 60.09 178 LEU A CA 1
ATOM 1441 C C . LEU A 1 178 ? -2.803 12.743 -30.017 1.00 60.09 178 LEU A C 1
ATOM 1443 O O . LEU A 1 178 ? -3.104 13.174 -31.127 1.00 60.09 178 LEU A O 1
ATOM 1447 N N . SER A 1 179 ? -1.544 12.759 -29.563 1.00 64.25 179 SER A N 1
ATOM 1448 C CA . SER A 1 179 ? -0.445 13.342 -30.340 1.00 64.25 179 SER A CA 1
ATOM 1449 C C . SER A 1 179 ? -0.161 12.559 -31.628 1.00 64.25 179 SER A C 1
ATOM 1451 O O . SER A 1 179 ? 0.068 13.167 -32.674 1.00 64.25 179 SER A O 1
ATOM 1453 N N . CYS A 1 180 ? -0.236 11.221 -31.592 1.00 63.28 180 CYS A N 1
ATOM 1454 C CA . CYS A 1 180 ? -0.108 10.395 -32.798 1.00 63.28 180 CYS A CA 1
ATOM 1455 C C . CYS A 1 180 ? -1.234 10.671 -33.796 1.00 63.28 180 CYS A C 1
ATOM 1457 O O . CYS A 1 180 ? -0.954 10.884 -34.972 1.00 63.28 180 CYS A O 1
ATOM 1459 N N . VAL A 1 181 ? -2.489 10.740 -33.339 1.00 62.91 181 VAL A N 1
ATOM 1460 C CA . VAL A 1 181 ? -3.632 11.037 -34.216 1.00 62.91 181 VAL A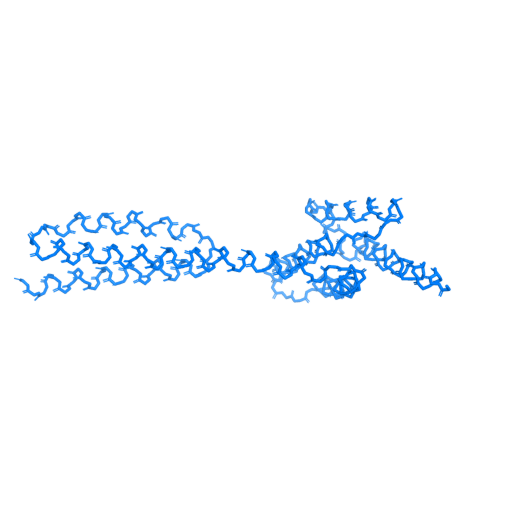 CA 1
ATOM 1461 C C . VAL A 1 181 ? -3.493 12.419 -34.858 1.00 62.91 181 VAL A C 1
ATOM 1463 O O . VAL A 1 181 ? -3.735 12.546 -36.059 1.00 62.91 181 VAL A O 1
ATOM 1466 N N . THR A 1 182 ? -3.038 13.434 -34.111 1.00 61.72 182 THR A N 1
ATOM 1467 C CA . THR A 1 182 ? -2.807 14.784 -34.658 1.00 61.72 182 THR A CA 1
ATOM 1468 C C . THR A 1 182 ? -1.676 14.832 -35.687 1.00 61.72 182 THR A C 1
ATOM 1470 O O . THR A 1 182 ? -1.813 15.483 -36.716 1.00 61.72 182 THR A O 1
ATOM 1473 N N . LEU A 1 183 ? -0.571 14.113 -35.460 1.00 64.12 183 LEU A N 1
ATOM 1474 C CA . LEU A 1 183 ? 0.537 14.059 -36.421 1.00 64.12 183 LEU A CA 1
ATOM 1475 C C . LEU A 1 183 ? 0.129 13.329 -37.702 1.00 64.12 183 LEU A C 1
ATOM 1477 O O . LEU A 1 183 ? 0.439 13.793 -38.797 1.00 64.12 183 LEU A O 1
ATOM 1481 N N . PHE A 1 184 ? -0.622 12.233 -37.570 1.00 63.16 184 PHE A N 1
ATOM 1482 C CA . PHE A 1 184 ? -1.165 11.508 -38.716 1.00 63.16 184 PHE A CA 1
ATOM 1483 C C . PHE A 1 184 ? -2.140 12.356 -39.532 1.00 63.16 184 PHE A C 1
ATOM 1485 O O . PHE A 1 184 ? -2.058 12.345 -40.755 1.00 63.16 184 PHE A O 1
ATOM 1492 N N . THR A 1 185 ? -3.022 13.125 -38.884 1.00 60.75 185 THR A N 1
ATOM 1493 C CA . THR A 1 185 ? -3.945 14.036 -39.587 1.00 60.75 185 THR A CA 1
ATOM 1494 C C . THR A 1 185 ? -3.230 15.211 -40.252 1.00 60.75 185 THR A C 1
ATOM 1496 O O . THR A 1 185 ? -3.649 15.630 -41.326 1.00 60.75 185 THR A O 1
ATOM 1499 N N . LEU A 1 186 ? -2.134 15.716 -39.681 1.00 59.78 186 LEU A N 1
ATOM 1500 C CA . LEU A 1 186 ? -1.333 16.777 -40.302 1.00 59.78 186 LEU A CA 1
ATOM 1501 C C . LEU A 1 186 ? -0.550 16.286 -41.528 1.00 59.78 186 LEU A C 1
ATOM 1503 O O . LEU A 1 186 ? -0.539 16.966 -42.549 1.00 59.78 186 LEU A O 1
ATOM 1507 N N . LEU A 1 187 ? 0.065 15.101 -41.454 1.00 60.66 187 LEU A N 1
ATOM 1508 C CA . LEU A 1 187 ? 0.764 14.480 -42.590 1.00 60.66 187 LEU A CA 1
ATOM 1509 C C . LEU A 1 187 ? -0.183 14.174 -43.750 1.00 60.66 187 LEU A C 1
ATOM 1511 O O . LEU A 1 187 ? 0.118 14.448 -44.908 1.00 60.66 187 LEU A O 1
ATOM 1515 N N . ALA A 1 188 ? -1.349 13.642 -43.408 1.00 57.62 188 ALA A N 1
ATOM 1516 C CA . ALA A 1 188 ? -2.470 13.440 -44.302 1.00 57.62 188 ALA A CA 1
ATOM 1517 C C . ALA A 1 188 ? -2.882 14.713 -45.047 1.00 57.62 188 ALA A C 1
ATOM 1519 O O . ALA A 1 188 ? -2.968 14.705 -46.273 1.00 57.62 188 ALA A O 1
ATOM 1520 N N . LEU A 1 189 ? -3.111 15.801 -44.302 1.00 57.50 189 LEU A N 1
ATOM 1521 C CA . LEU A 1 189 ? -3.513 17.082 -44.875 1.00 57.50 189 LEU A CA 1
ATOM 1522 C C . LEU A 1 189 ? -2.425 17.644 -45.797 1.00 57.50 189 LEU A C 1
ATOM 1524 O O . LEU A 1 189 ? -2.739 18.162 -46.866 1.00 57.50 189 LEU A O 1
ATOM 1528 N N . ALA A 1 190 ? -1.158 17.515 -45.390 1.00 59.00 190 ALA A N 1
ATOM 1529 C CA . ALA A 1 190 ? -0.005 17.965 -46.161 1.00 59.00 190 ALA A CA 1
ATOM 1530 C C . ALA A 1 190 ? 0.145 17.201 -47.487 1.00 59.00 190 ALA A C 1
ATOM 1532 O O . ALA A 1 190 ? 0.436 17.827 -48.502 1.00 59.00 190 ALA A O 1
ATOM 1533 N N . TYR A 1 191 ? -0.116 15.888 -47.510 1.00 58.03 191 TYR A N 1
ATOM 1534 C CA . TYR A 1 191 ? -0.107 15.090 -48.743 1.00 58.03 191 TYR A CA 1
ATOM 1535 C C . TYR A 1 191 ? -1.190 15.547 -49.734 1.00 58.03 191 TYR A C 1
ATOM 1537 O O . TYR A 1 191 ? -0.898 15.734 -50.908 1.00 58.03 191 TYR A O 1
ATOM 1545 N N . THR A 1 192 ? -2.412 15.830 -49.264 1.00 55.97 192 THR A N 1
ATOM 1546 C CA . THR A 1 192 ? -3.497 16.379 -50.108 1.00 55.97 192 THR A CA 1
ATOM 1547 C C . THR A 1 192 ? -3.272 17.804 -50.617 1.00 55.97 192 THR A C 1
ATOM 1549 O O . THR A 1 192 ? -4.016 18.240 -51.484 1.00 55.97 192 THR A O 1
ATOM 1552 N N . TYR A 1 193 ? -2.318 18.553 -50.057 1.00 51.41 193 TYR A N 1
ATOM 1553 C CA . TYR A 1 193 ? -2.034 19.938 -50.458 1.00 51.41 193 TYR A CA 1
ATOM 1554 C C . TYR A 1 193 ? -0.805 20.064 -51.369 1.00 51.41 193 TYR A C 1
ATOM 1556 O O . TYR A 1 193 ? -0.613 21.112 -51.985 1.00 51.41 193 TYR A O 1
ATOM 1564 N N . LEU A 1 194 ? 0.050 19.035 -51.415 1.00 50.00 194 LEU A N 1
ATOM 1565 C CA . LEU A 1 194 ? 1.259 19.001 -52.245 1.00 50.00 194 LEU A CA 1
ATOM 1566 C C . LEU A 1 194 ? 1.032 18.352 -53.623 1.00 50.00 194 LEU A C 1
ATOM 1568 O O . LEU A 1 194 ? 1.944 18.370 -54.448 1.00 50.00 194 LEU A O 1
ATOM 1572 N N . HIS A 1 195 ? -0.157 17.791 -53.846 1.00 41.69 195 HIS A N 1
ATOM 1573 C CA . HIS A 1 195 ? -0.601 17.112 -55.061 1.00 41.69 195 HIS A CA 1
ATOM 1574 C C . HIS A 1 195 ? -1.919 17.712 -55.553 1.00 41.69 195 HIS A C 1
ATOM 1576 O O . HIS A 1 195 ? -2.139 17.683 -56.785 1.00 41.69 195 HIS A O 1
#

Sequence (195 aa):
MSDDNTEHDFAWVEDTLNQITRTLSQEPCEQLLQRPLIHRSLSNISDALNKKHCPEAHEVDALIRTLRNEKFRYIREYGHSSVVTAEIQILITSLKKVRYFLQLSEPEAQYYSNVDARIRENKKNTIILFSALAVVVFCLSLILSFFDLSPLPVYTVGIVLCFPLSFSWNRCAVFCSLSCVTLFTLLALAYTYLH